Protein AF-0000000077893944 (afdb_homodimer)

Organism: Lupinus albus (NCBI:txid3870)

Structure (mmCIF, N/CA/C/O backbone):
data_AF-0000000077893944-model_v1
#
loop_
_entity.id
_entity.type
_entity.pdbx_description
1 polymer 'Uncharacterized protein'
#
loop_
_atom_site.group_PDB
_atom_site.id
_atom_site.type_symbol
_atom_site.label_atom_id
_atom_site.label_alt_id
_atom_site.label_comp_id
_atom_site.label_asym_id
_atom_site.label_entity_id
_atom_site.label_seq_id
_atom_site.pdbx_PDB_ins_code
_atom_site.Cartn_x
_atom_site.Cartn_y
_atom_site.Cartn_z
_atom_site.occupancy
_atom_site.B_iso_or_equiv
_atom_site.auth_seq_id
_atom_site.auth_comp_id
_atom_site.auth_asym_id
_atom_site.auth_atom_id
_atom_site.pdbx_PDB_model_num
ATOM 1 N N . MET A 1 1 ? -25.453 -22.688 -41.281 1 30.66 1 MET A N 1
ATOM 2 C CA . MET A 1 1 ? -24.484 -22.984 -40.219 1 30.66 1 MET A CA 1
ATOM 3 C C . MET A 1 1 ? -23.578 -21.781 -39.938 1 30.66 1 MET A C 1
ATOM 5 O O . MET A 1 1 ? -22.641 -21.531 -40.688 1 30.66 1 MET A O 1
ATOM 9 N N . ALA A 1 2 ? -24.141 -20.609 -39.562 1 34.19 2 ALA A N 1
ATOM 10 C CA . ALA A 1 2 ? -23.641 -19.25 -39.469 1 34.19 2 ALA A CA 1
ATOM 11 C C . ALA A 1 2 ? -22.531 -19.141 -38.406 1 34.19 2 ALA A C 1
ATOM 13 O O . ALA A 1 2 ? -22.688 -19.594 -37.281 1 34.19 2 ALA A O 1
ATOM 14 N N . ASN A 1 3 ? -21.234 -19.141 -38.844 1 29.22 3 ASN A N 1
ATOM 15 C CA . ASN A 1 3 ? -19.953 -19.016 -38.156 1 29.22 3 ASN A CA 1
ATOM 16 C C . ASN A 1 3 ? -19.891 -17.75 -37.312 1 29.22 3 ASN A C 1
ATOM 18 O O . ASN A 1 3 ? -19.594 -16.672 -37.812 1 29.22 3 ASN A O 1
ATOM 22 N N . GLU A 1 4 ? -20.953 -17.453 -36.562 1 33.28 4 GLU A N 1
ATOM 23 C CA . GLU A 1 4 ? -20.859 -16.234 -35.781 1 33.28 4 GLU A CA 1
ATOM 24 C C . GLU A 1 4 ? -19.625 -16.25 -34.875 1 33.28 4 GLU A C 1
ATOM 26 O O . GLU A 1 4 ? -19.453 -17.156 -34.062 1 33.28 4 GLU A O 1
ATOM 31 N N . ASN A 1 5 ? -18.469 -15.758 -35.406 1 31.39 5 ASN A N 1
ATOM 32 C CA . ASN A 1 5 ? -17.203 -15.508 -34.719 1 31.39 5 ASN A CA 1
ATOM 33 C C . ASN A 1 5 ? -17.422 -14.664 -33.469 1 31.39 5 ASN A C 1
ATOM 35 O O . ASN A 1 5 ? -17.859 -13.516 -33.562 1 31.39 5 ASN A O 1
ATOM 39 N N . PRO A 1 6 ? -17.875 -15.242 -32.312 1 32.97 6 PRO A N 1
ATOM 40 C CA . PRO A 1 6 ? -17.938 -14.344 -31.156 1 32.97 6 PRO A CA 1
ATOM 41 C C . PRO A 1 6 ? -16.641 -13.594 -30.922 1 32.97 6 PRO A C 1
ATOM 43 O O . PRO A 1 6 ? -15.57 -14.219 -30.828 1 32.97 6 PRO A O 1
ATOM 46 N N . LEU A 1 7 ? -16.484 -12.43 -31.5 1 33.91 7 LEU A N 1
ATOM 47 C CA . LEU A 1 7 ? -15.367 -11.547 -31.172 1 33.91 7 LEU A CA 1
ATOM 48 C C . LEU A 1 7 ? -15.219 -11.391 -29.672 1 33.91 7 LEU A C 1
ATOM 50 O O . LEU A 1 7 ? -16.203 -11.156 -28.969 1 33.91 7 LEU A O 1
ATOM 54 N N . PRO A 1 8 ? -14.141 -12.008 -29.094 1 34.41 8 PRO A N 1
ATOM 55 C CA . PRO A 1 8 ? -13.891 -11.789 -27.672 1 34.41 8 PRO A CA 1
ATOM 56 C C . PRO A 1 8 ? -13.906 -10.312 -27.281 1 34.41 8 PRO A C 1
ATOM 58 O O . PRO A 1 8 ? -13.203 -9.508 -27.906 1 34.41 8 PRO A O 1
ATOM 61 N N . PHE A 1 9 ? -15.047 -9.734 -26.922 1 30.12 9 PHE A N 1
ATOM 62 C CA . PHE A 1 9 ? -15.117 -8.422 -26.297 1 30.12 9 PHE A CA 1
ATOM 63 C C . PHE A 1 9 ? -14.078 -8.297 -25.188 1 30.12 9 PHE A C 1
ATOM 65 O O . PHE A 1 9 ? -14.227 -8.891 -24.125 1 30.12 9 PHE A O 1
ATOM 72 N N . VAL A 1 10 ? -12.875 -8.195 -25.547 1 30.72 10 VAL A N 1
ATOM 73 C CA . VAL A 1 10 ? -11.852 -7.738 -24.625 1 30.72 10 VAL A CA 1
ATOM 74 C C . VAL A 1 10 ? -12.305 -6.441 -23.953 1 30.72 10 VAL A C 1
ATOM 76 O O . VAL A 1 10 ? -12.391 -5.398 -24.609 1 30.72 10 VAL A O 1
ATOM 79 N N . LEU A 1 11 ? -13.32 -6.523 -23.094 1 27.42 11 LEU A N 1
ATOM 80 C CA . LEU A 1 11 ? -13.625 -5.391 -22.234 1 27.42 11 LEU A CA 1
ATOM 81 C C . LEU A 1 11 ? -12.352 -4.82 -21.609 1 27.42 11 LEU A C 1
ATOM 83 O O . LEU A 1 11 ? -11.672 -5.492 -20.828 1 27.42 11 LEU A O 1
ATOM 87 N N . PHE A 1 12 ? -11.789 -3.947 -22.328 1 29.77 12 PHE A N 1
ATOM 88 C CA . PHE A 1 12 ? -10.766 -3.01 -21.875 1 29.77 12 PHE A CA 1
ATOM 89 C C . PHE A 1 12 ? -11.227 -2.256 -20.641 1 29.77 12 PHE A C 1
ATOM 91 O O . PHE A 1 12 ? -12.008 -1.306 -20.75 1 29.77 12 PHE A O 1
ATOM 98 N N . ILE A 1 13 ? -11.539 -3.016 -19.641 1 28.25 13 ILE A N 1
ATOM 99 C CA . ILE A 1 13 ? -11.812 -2.225 -18.438 1 28.25 13 ILE A CA 1
ATOM 100 C C . ILE A 1 13 ? -10.648 -1.268 -18.172 1 28.25 13 ILE A C 1
ATOM 102 O O . ILE A 1 13 ? -9.516 -1.7 -17.969 1 28.25 13 ILE A O 1
ATOM 106 N N . PHE A 1 14 ? -10.789 -0.055 -18.641 1 28.69 14 PHE A N 1
ATOM 107 C CA . PHE A 1 14 ? -10.094 1.177 -18.297 1 28.69 14 PHE A CA 1
ATOM 108 C C . PHE A 1 14 ? -10.008 1.339 -16.781 1 28.69 14 PHE A C 1
ATOM 110 O O . PHE A 1 14 ? -10.984 1.739 -16.141 1 28.69 14 PHE A O 1
ATOM 117 N N . ILE A 1 15 ? -9.414 0.391 -16.172 1 31.73 15 ILE A N 1
ATOM 118 C CA . ILE A 1 15 ? -9.234 0.696 -14.75 1 31.73 15 ILE A CA 1
ATOM 119 C C . ILE A 1 15 ? -8.383 1.954 -14.594 1 31.73 15 ILE A C 1
ATOM 121 O O . ILE A 1 15 ? -7.223 1.981 -15.016 1 31.73 15 ILE A O 1
ATOM 125 N N . THR A 1 16 ? -8.945 3.203 -14.406 1 28.89 16 THR A N 1
ATOM 126 C CA . THR A 1 16 ? -8.492 4.512 -13.945 1 28.89 16 THR A CA 1
ATOM 127 C C . THR A 1 16 ? -7.52 4.371 -12.781 1 28.89 16 THR A C 1
ATOM 129 O O . THR A 1 16 ? -7.867 3.809 -11.742 1 28.89 16 THR A O 1
ATOM 132 N N . SER A 1 17 ? -6.352 4.035 -13.039 1 31.91 17 SER A N 1
ATOM 133 C CA . SER A 1 17 ? -5.305 4.227 -12.039 1 31.91 17 SER A CA 1
ATOM 134 C C . SER A 1 17 ? -5.465 5.566 -11.32 1 31.91 17 SER A C 1
ATOM 136 O O . SER A 1 17 ? -5.266 6.625 -11.922 1 31.91 17 SER A O 1
ATOM 138 N N . LEU A 1 18 ? -6.344 5.746 -10.477 1 32.47 18 LEU A N 1
ATOM 139 C CA . LEU A 1 18 ? -6.441 6.898 -9.586 1 32.47 18 LEU A CA 1
ATOM 140 C C . LEU A 1 18 ? -5.109 7.164 -8.891 1 32.47 18 LEU A C 1
ATOM 142 O O . LEU A 1 18 ? -4.648 6.348 -8.086 1 32.47 18 LEU A O 1
ATOM 146 N N . LEU A 1 19 ? -4.152 7.652 -9.633 1 35.25 19 LEU A N 1
ATOM 147 C CA . LEU A 1 19 ? -3.074 8.344 -8.938 1 35.25 19 LEU A CA 1
ATOM 148 C C . LEU A 1 19 ? -3.613 9.133 -7.746 1 35.25 19 LEU A C 1
ATOM 150 O O . LEU A 1 19 ? -4.379 10.078 -7.926 1 35.25 19 LEU A O 1
ATOM 154 N N . CYS A 1 20 ? -3.711 8.492 -6.703 1 36.59 20 CYS A N 1
ATOM 155 C CA . CYS A 1 20 ? -4.184 9.102 -5.465 1 36.59 20 CYS A CA 1
ATOM 156 C C . CYS A 1 20 ? -3.537 10.461 -5.246 1 36.59 20 CYS A C 1
ATOM 158 O O . CYS A 1 20 ? -3.986 11.242 -4.402 1 36.59 20 CYS A O 1
ATOM 160 N N . VAL A 1 21 ? -2.242 10.586 -5.68 1 34.91 21 VAL A N 1
ATOM 161 C CA . VAL A 1 21 ? -1.605 11.719 -5.012 1 34.91 21 VAL A CA 1
ATOM 162 C C . VAL A 1 21 ? -2.348 13.008 -5.355 1 34.91 21 VAL A C 1
ATOM 164 O O . VAL A 1 21 ? -2.713 13.781 -4.465 1 34.91 21 VAL A O 1
ATOM 167 N N . THR A 1 22 ? -1.785 13.68 -6.523 1 37 22 THR A N 1
ATOM 168 C CA . THR A 1 22 ? -1.905 15.125 -6.695 1 37 22 THR A CA 1
ATOM 169 C C . THR A 1 22 ? -3.316 15.5 -7.137 1 37 22 THR A C 1
ATOM 171 O O . THR A 1 22 ? -3.533 16.594 -7.676 1 37 22 THR A O 1
ATOM 174 N N . SER A 1 23 ? -4.266 14.602 -7.402 1 33.69 23 SER A N 1
ATOM 175 C CA . SER A 1 23 ? -5.395 15.312 -7.996 1 33.69 23 SER A CA 1
ATOM 176 C C . SER A 1 23 ? -5.625 16.656 -7.312 1 33.69 23 SER A C 1
ATOM 178 O O . SER A 1 23 ? -5.734 17.688 -7.98 1 33.69 23 SER A O 1
ATOM 180 N N . GLN A 1 24 ? -6.613 16.719 -6.332 1 33.25 24 GLN A N 1
ATOM 181 C CA . GLN A 1 24 ? -7.469 17.891 -6.148 1 33.25 24 GLN A CA 1
ATOM 182 C C . GLN A 1 24 ? -6.703 19.031 -5.488 1 33.25 24 GLN A C 1
ATOM 184 O O . GLN A 1 24 ? -6.465 19 -4.277 1 33.25 24 GLN A O 1
ATOM 189 N N . THR A 1 25 ? -5.582 19.469 -5.973 1 35.72 25 THR A N 1
ATOM 190 C CA . THR A 1 25 ? -5.355 20.859 -5.578 1 35.72 25 THR A CA 1
ATOM 191 C C . THR A 1 25 ? -6.652 21.656 -5.629 1 35.72 25 THR A C 1
ATOM 193 O O . THR A 1 25 ? -6.84 22.5 -6.512 1 35.72 25 THR A O 1
ATOM 196 N N . ASN A 1 26 ? -7.805 21.109 -5.988 1 36.62 26 ASN A N 1
ATOM 197 C CA . ASN A 1 26 ? -8.859 22.094 -5.809 1 36.62 26 ASN A CA 1
ATOM 198 C C . ASN A 1 26 ? -8.688 22.859 -4.496 1 36.62 26 ASN A C 1
ATOM 200 O O . ASN A 1 26 ? -8.305 22.281 -3.48 1 36.62 26 ASN A O 1
ATOM 204 N N . GLU A 1 27 ? -8.586 24.234 -4.668 1 38.19 27 GLU A N 1
ATOM 205 C CA . GLU A 1 27 ? -8.703 25.219 -3.607 1 38.19 27 GLU A CA 1
ATOM 206 C C . GLU A 1 27 ? -9.641 24.75 -2.504 1 38.19 27 GLU A C 1
ATOM 208 O O . GLU A 1 27 ? -10.859 24.844 -2.635 1 38.19 27 GLU A O 1
ATOM 213 N N . SER A 1 28 ? -9.477 23.547 -2.107 1 40.84 28 SER A N 1
ATOM 214 C CA . SER A 1 28 ? -10.297 23.328 -0.919 1 40.84 28 SER A CA 1
ATOM 215 C C . SER A 1 28 ? -10.336 24.578 -0.044 1 40.84 28 SER A C 1
ATOM 217 O O . SER A 1 28 ? -9.336 25.266 0.102 1 40.84 28 SER A O 1
ATOM 219 N N . PRO A 1 29 ? -11.469 25.094 0.06 1 45.59 29 PRO A N 1
ATOM 220 C CA . PRO A 1 29 ? -11.492 26.266 0.938 1 45.59 29 PRO A CA 1
ATOM 221 C C . PRO A 1 29 ? -10.508 26.141 2.104 1 45.59 29 PRO A C 1
ATOM 223 O O . PRO A 1 29 ? -10.234 25.031 2.568 1 45.59 29 PRO A O 1
ATOM 226 N N . PRO A 1 30 ? -9.656 27.203 2.215 1 45.47 30 PRO A N 1
ATOM 227 C CA . PRO A 1 30 ? -8.672 27.297 3.297 1 45.47 30 PRO A CA 1
ATOM 228 C C . PRO A 1 30 ? -9.227 26.812 4.637 1 45.47 30 PRO A C 1
ATOM 230 O O . PRO A 1 30 ? -10.281 27.297 5.074 1 45.47 30 PRO A O 1
ATOM 233 N N . TRP A 1 31 ? -9.336 25.609 4.934 1 49.12 31 TRP A N 1
ATOM 234 C CA . TRP A 1 31 ? -9.555 25.391 6.359 1 49.12 31 TRP A CA 1
ATOM 235 C C . TRP A 1 31 ? -8.836 26.453 7.191 1 49.12 31 TRP A C 1
ATOM 237 O O . TRP A 1 31 ? -7.793 26.969 6.777 1 49.12 31 TRP A O 1
ATOM 247 N N . PRO A 1 32 ? -9.477 27.406 7.848 1 52.56 32 PRO A N 1
ATOM 248 C CA . PRO A 1 32 ? -8.625 28.25 8.68 1 52.56 32 PRO A CA 1
ATOM 249 C C . PRO A 1 32 ? -7.293 27.594 9.031 1 52.56 32 PRO A C 1
ATOM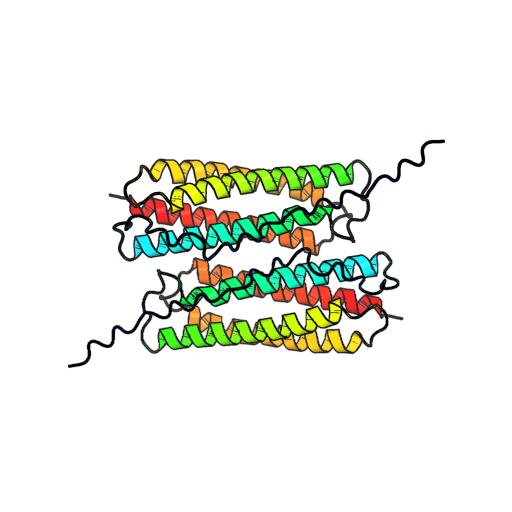 251 O O . PRO A 1 32 ? -6.734 27.844 10.102 1 52.56 32 PRO A O 1
ATOM 254 N N . ILE A 1 33 ? -6.898 26.641 8.219 1 56.19 33 ILE A N 1
ATOM 255 C CA . ILE A 1 33 ? -6.285 25.406 8.727 1 56.19 33 ILE A CA 1
ATOM 256 C C . ILE A 1 33 ? -4.832 25.672 9.102 1 56.19 33 ILE A C 1
ATOM 258 O O . ILE A 1 33 ? -4.004 25.969 8.242 1 56.19 33 ILE A O 1
ATOM 262 N N . GLY A 1 34 ? -4.523 26.391 10.203 1 73.94 34 GLY A N 1
ATOM 263 C CA . GLY A 1 34 ? -3.223 26.297 10.844 1 73.94 34 GLY A CA 1
ATOM 264 C C . GLY A 1 34 ? -2.57 24.938 10.688 1 73.94 34 GLY A C 1
ATOM 265 O O . GLY A 1 34 ? -2.834 24.234 9.711 1 73.94 34 GLY A O 1
ATOM 266 N N . GLU A 1 35 ? -1.777 24.672 11.469 1 79.19 35 GLU A N 1
ATOM 267 C CA . GLU A 1 35 ? -1.013 23.422 11.461 1 79.19 35 GLU A CA 1
ATOM 268 C C . GLU A 1 35 ? -1.933 22.219 11.555 1 79.19 35 GLU A C 1
ATOM 270 O O . GLU A 1 35 ? -1.736 21.219 10.844 1 79.19 35 GLU A O 1
ATOM 275 N N . LEU A 1 36 ? -3.055 22.406 12.273 1 83.62 36 LEU A N 1
ATOM 276 C CA . LEU A 1 36 ? -3.986 21.297 12.461 1 83.62 36 LEU A CA 1
ATOM 277 C C . LEU A 1 36 ? -4.73 20.984 11.164 1 83.62 36 LEU A C 1
ATOM 279 O O . LEU A 1 36 ? -4.969 19.828 10.844 1 83.62 36 LEU A O 1
ATOM 283 N N . GLY A 1 37 ? -5.059 22.031 10.469 1 84.12 37 GLY A N 1
ATOM 284 C CA . GLY A 1 37 ? -5.738 21.844 9.195 1 84.12 37 GLY A CA 1
ATOM 285 C C . GLY A 1 37 ? -4.863 21.188 8.141 1 84.12 37 GLY A C 1
ATOM 286 O O . GLY A 1 37 ? -5.32 20.328 7.387 1 84.12 37 GLY A O 1
ATOM 287 N N . ARG A 1 38 ? -3.682 21.547 8.125 1 85.06 38 ARG A N 1
ATOM 288 C CA . ARG A 1 38 ? -2.736 20.984 7.16 1 85.06 38 ARG A CA 1
ATOM 289 C C . ARG A 1 38 ? -2.498 19.5 7.418 1 85.06 38 ARG A C 1
ATOM 291 O O . ARG A 1 38 ? -2.465 18.703 6.48 1 85.06 38 ARG A O 1
ATOM 298 N N . VAL A 1 39 ? -2.41 19.156 8.656 1 88 39 VAL A N 1
ATOM 299 C CA . VAL A 1 39 ? -2.174 17.766 9.023 1 88 39 VAL A CA 1
ATOM 300 C C . VAL A 1 39 ? -3.398 16.922 8.68 1 88 39 VAL A C 1
ATOM 302 O O . VAL A 1 39 ? -3.27 15.805 8.188 1 88 39 VAL A O 1
ATOM 305 N N . ALA A 1 40 ? -4.539 17.469 8.922 1 89.94 40 ALA A N 1
ATOM 306 C CA . ALA A 1 40 ? -5.773 16.75 8.594 1 89.94 40 ALA A CA 1
ATOM 307 C C . ALA A 1 40 ? -5.914 16.547 7.09 1 89.94 40 ALA A C 1
ATOM 309 O O . ALA A 1 40 ? -6.301 15.469 6.637 1 89.94 40 ALA A O 1
ATOM 310 N N . GLN A 1 41 ? -5.621 17.547 6.402 1 89.44 41 GLN A N 1
ATOM 311 C CA . GLN A 1 41 ? -5.703 17.469 4.949 1 89.44 41 GLN A CA 1
ATOM 312 C C . GLN A 1 41 ? -4.73 16.422 4.406 1 89.44 41 GLN A C 1
ATOM 314 O O . GLN A 1 41 ? -5.086 15.641 3.52 1 89.44 41 GLN A O 1
ATOM 319 N N . ASP A 1 42 ? -3.549 16.453 4.875 1 91.19 42 ASP A N 1
ATOM 320 C CA . ASP A 1 42 ? -2.578 15.438 4.477 1 91.19 42 ASP A CA 1
ATOM 321 C C . ASP A 1 42 ? -3.084 14.031 4.809 1 91.19 42 ASP A C 1
ATOM 323 O O . ASP A 1 42 ? -2.977 13.117 3.99 1 91.19 42 ASP A O 1
ATOM 327 N N . ALA A 1 43 ? -3.596 13.867 5.988 1 93.94 43 ALA A N 1
ATOM 328 C CA . ALA A 1 43 ? -4.109 12.57 6.418 1 93.94 43 ALA A CA 1
ATOM 329 C C . ALA A 1 43 ? -5.203 12.078 5.48 1 93.94 43 ALA A C 1
ATOM 331 O O . ALA A 1 43 ? -5.219 10.906 5.094 1 93.94 43 ALA A O 1
ATOM 332 N N . ILE A 1 44 ? -6.066 12.992 5.129 1 93.5 44 ILE A N 1
ATOM 333 C CA . ILE A 1 44 ? -7.16 12.633 4.234 1 93.5 44 ILE A CA 1
ATOM 334 C C . ILE A 1 44 ? -6.598 12.203 2.879 1 93.5 44 ILE A C 1
ATOM 336 O O . ILE A 1 44 ? -6.953 11.141 2.357 1 93.5 44 ILE A O 1
ATOM 340 N N . SER A 1 45 ? -5.762 12.969 2.357 1 93.19 45 SER A N 1
ATOM 341 C CA . SER A 1 45 ? -5.207 12.695 1.034 1 93.19 45 SER A CA 1
ATOM 342 C C . SER A 1 45 ? -4.453 11.375 1.007 1 93.19 45 SER A C 1
ATOM 344 O O . SER A 1 45 ? -4.621 10.578 0.08 1 93.19 45 SER A O 1
ATOM 346 N N . ILE A 1 46 ? -3.662 11.133 1.993 1 95.5 46 ILE A N 1
ATOM 347 C CA . ILE A 1 46 ? -2.891 9.898 2.088 1 95.5 46 ILE A CA 1
ATOM 348 C C . ILE A 1 46 ? -3.838 8.711 2.211 1 95.5 46 ILE A C 1
ATOM 350 O O . ILE A 1 46 ? -3.637 7.68 1.564 1 95.5 46 ILE A O 1
ATOM 354 N N . THR A 1 47 ? -4.797 8.883 3.021 1 96.75 47 THR A N 1
ATOM 355 C CA . THR A 1 47 ? -5.738 7.793 3.242 1 96.75 47 THR A CA 1
ATOM 356 C C . THR A 1 47 ? -6.488 7.461 1.957 1 96.75 47 THR A C 1
ATOM 358 O O . THR A 1 47 ? -6.676 6.285 1.631 1 96.75 47 THR A O 1
ATOM 361 N N . ILE A 1 48 ? -6.906 8.461 1.242 1 96 48 ILE A N 1
ATOM 362 C CA . ILE A 1 48 ? -7.582 8.234 -0.032 1 96 48 ILE A CA 1
ATOM 363 C C . ILE A 1 48 ? -6.68 7.414 -0.954 1 96 48 ILE A C 1
ATOM 365 O O . ILE A 1 48 ? -7.125 6.438 -1.561 1 96 48 ILE A O 1
ATOM 369 N N . CYS A 1 49 ? -5.461 7.738 -1.057 1 96.12 49 CYS A N 1
ATOM 370 C CA . CYS A 1 49 ? -4.504 7.039 -1.908 1 96.12 49 CYS A CA 1
ATOM 371 C C . CYS A 1 49 ? -4.344 5.59 -1.473 1 96.12 49 CYS A C 1
ATOM 373 O O . CYS A 1 49 ? -4.371 4.68 -2.305 1 96.12 49 CYS A O 1
ATOM 375 N N . GLU A 1 50 ? -4.219 5.395 -0.206 1 97.81 50 GLU A N 1
ATOM 376 C CA . GLU A 1 50 ? -4.012 4.051 0.321 1 97.81 50 GLU A CA 1
ATOM 377 C C . GLU A 1 50 ? -5.25 3.178 0.111 1 97.81 50 GLU A C 1
ATOM 379 O O . GLU A 1 50 ? -5.133 1.991 -0.2 1 97.81 50 GLU A O 1
ATOM 384 N N . VAL A 1 51 ? -6.41 3.742 0.335 1 97.75 51 VAL A N 1
ATOM 385 C CA . VAL A 1 51 ? -7.641 2.98 0.143 1 97.75 51 VAL A CA 1
ATOM 386 C C . VAL A 1 51 ? -7.785 2.592 -1.326 1 97.75 51 VAL A C 1
ATOM 388 O O . VAL A 1 51 ? -8.148 1.457 -1.642 1 97.75 51 VAL A O 1
ATOM 391 N N . ASN A 1 52 ? -7.484 3.51 -2.205 1 97.44 52 ASN A N 1
ATOM 392 C CA . ASN A 1 52 ? -7.539 3.203 -3.631 1 97.44 52 ASN A CA 1
ATOM 393 C C . ASN A 1 52 ? -6.582 2.072 -4 1 97.44 52 ASN A C 1
ATOM 395 O O . ASN A 1 52 ? -6.945 1.172 -4.758 1 97.44 52 ASN A O 1
ATOM 399 N N . HIS A 1 53 ? -5.449 2.123 -3.465 1 96.81 53 HIS A N 1
ATOM 400 C CA . HIS A 1 53 ? -4.453 1.097 -3.754 1 96.81 53 HIS A CA 1
ATOM 401 C C . HIS A 1 53 ? -4.887 -0.258 -3.203 1 96.81 53 HIS A C 1
ATOM 403 O O . HIS A 1 53 ? -4.773 -1.276 -3.891 1 96.81 53 HIS A O 1
ATOM 409 N N . ALA A 1 54 ? -5.305 -0.252 -1.98 1 97.12 54 ALA A N 1
ATOM 410 C CA . ALA A 1 54 ? -5.777 -1.493 -1.372 1 97.12 54 ALA A CA 1
ATOM 411 C C . ALA A 1 54 ? -6.934 -2.09 -2.172 1 97.12 54 ALA A C 1
ATOM 413 O O . ALA A 1 54 ? -6.977 -3.299 -2.406 1 97.12 54 ALA A O 1
ATOM 414 N N . LYS A 1 55 ? -7.832 -1.26 -2.568 1 96.75 55 LYS A N 1
ATOM 415 C CA . LYS A 1 55 ? -8.969 -1.713 -3.361 1 96.75 55 LYS A CA 1
ATOM 416 C C . LYS A 1 55 ? -8.508 -2.34 -4.676 1 96.75 55 LYS A C 1
ATOM 418 O O . LYS A 1 55 ? -8.977 -3.416 -5.051 1 96.75 55 LYS A O 1
ATOM 423 N N . ALA A 1 56 ? -7.648 -1.676 -5.316 1 95.69 56 ALA A N 1
ATOM 424 C CA . ALA A 1 56 ? -7.129 -2.201 -6.574 1 95.69 56 ALA A CA 1
ATOM 425 C C . ALA A 1 56 ? -6.477 -3.564 -6.375 1 95.69 56 ALA A C 1
ATOM 427 O O . ALA A 1 56 ? -6.656 -4.473 -7.188 1 95.69 56 ALA A O 1
ATOM 428 N N . PHE A 1 57 ? -5.695 -3.695 -5.344 1 95.94 57 PHE A N 1
ATOM 429 C CA . PHE A 1 57 ? -5.059 -4.965 -5.02 1 95.94 57 PHE A CA 1
ATOM 430 C C . PHE A 1 57 ? -6.105 -6.059 -4.82 1 95.94 57 PHE A C 1
ATOM 432 O O . PHE A 1 57 ? -6.02 -7.125 -5.434 1 95.94 57 PHE A O 1
ATOM 439 N N . ILE A 1 58 ? -7.023 -5.785 -4.035 1 94.38 58 ILE A N 1
ATOM 440 C CA . ILE A 1 58 ? -8.055 -6.758 -3.68 1 94.38 58 ILE A CA 1
ATOM 441 C C . ILE A 1 58 ? -8.852 -7.137 -4.922 1 94.38 58 ILE A C 1
ATOM 443 O O . ILE A 1 58 ? -9.133 -8.312 -5.152 1 94.38 58 ILE A O 1
ATOM 447 N N . ASP A 1 59 ? -9.219 -6.195 -5.746 1 93.69 59 ASP A N 1
ATOM 448 C CA . ASP A 1 59 ? -9.977 -6.422 -6.969 1 93.69 59 ASP A CA 1
ATOM 449 C C . ASP A 1 59 ? -9.203 -7.301 -7.945 1 93.69 59 ASP A C 1
ATOM 451 O O . ASP A 1 59 ? -9.789 -7.918 -8.836 1 93.69 59 ASP A O 1
ATOM 455 N N . SER A 1 60 ? -7.934 -7.332 -7.816 1 91.44 60 SER A N 1
ATOM 456 C CA . SER A 1 60 ? -7.105 -8.07 -8.766 1 91.44 60 SER A CA 1
ATOM 457 C C . SER A 1 60 ? -7.023 -9.547 -8.391 1 91.44 60 SER A C 1
ATOM 459 O O . SER A 1 60 ? -6.586 -10.375 -9.195 1 91.44 60 SER A O 1
ATOM 461 N N . ILE A 1 61 ? -7.379 -9.914 -7.184 1 90.44 61 ILE A N 1
ATOM 462 C CA . ILE A 1 61 ? -7.137 -11.242 -6.637 1 90.44 61 ILE A CA 1
ATOM 463 C C . ILE A 1 61 ? -7.801 -12.297 -7.523 1 90.44 61 ILE A C 1
ATOM 465 O O . ILE A 1 61 ? -7.172 -13.289 -7.898 1 90.44 61 ILE A O 1
ATOM 469 N N . PRO A 1 62 ? -9.07 -12.109 -7.984 1 87.19 62 PRO A N 1
ATOM 470 C CA . PRO A 1 62 ? -9.711 -13.125 -8.812 1 87.19 62 PRO A CA 1
ATOM 471 C C . PRO A 1 62 ? -9.023 -13.312 -10.164 1 87.19 62 PRO A C 1
ATOM 473 O O . PRO A 1 62 ? -9.234 -14.328 -10.836 1 87.19 62 PRO A O 1
ATOM 476 N N . ASN A 1 63 ? -8.164 -12.398 -10.539 1 86.38 63 ASN A N 1
ATOM 477 C CA . ASN A 1 63 ? -7.523 -12.43 -11.852 1 86.38 63 ASN A CA 1
ATOM 478 C C . ASN A 1 63 ? -6.109 -13 -11.766 1 86.38 63 ASN A C 1
ATOM 480 O O . ASN A 1 63 ? -5.398 -13.055 -12.773 1 86.38 63 ASN A O 1
ATOM 484 N N . LEU A 1 64 ? -5.691 -13.383 -10.633 1 87.69 64 LEU A N 1
ATOM 485 C CA . LEU A 1 64 ? -4.359 -13.961 -10.477 1 87.69 64 LEU A CA 1
ATOM 486 C C . LEU A 1 64 ? -4.246 -15.281 -11.234 1 87.69 64 LEU A C 1
ATOM 488 O O . LEU A 1 64 ? -5.18 -16.078 -11.234 1 87.69 64 LEU A O 1
ATOM 492 N N . LYS A 1 65 ? -3.109 -15.453 -11.812 1 83.81 65 LYS A N 1
ATOM 493 C CA . LYS A 1 65 ? -2.863 -16.656 -12.602 1 83.81 65 LYS A CA 1
ATOM 494 C C . LYS A 1 65 ? -2.854 -17.906 -11.719 1 83.81 65 LYS A C 1
ATOM 496 O O . LYS A 1 65 ? -3.225 -18.984 -12.172 1 83.81 65 LYS A O 1
ATOM 501 N N . SER A 1 66 ? -2.367 -17.734 -10.484 1 80.31 66 SER A N 1
ATOM 502 C CA . SER A 1 66 ? -2.254 -18.859 -9.562 1 80.31 66 SER A CA 1
ATOM 503 C C . SER A 1 66 ? -3.627 -19.344 -9.109 1 80.31 66 SER A C 1
ATOM 505 O O . SER A 1 66 ? -3.762 -20.453 -8.594 1 80.31 66 SER A O 1
ATOM 507 N N . LEU A 1 67 ? -4.543 -18.453 -8.945 1 77 67 LEU A N 1
ATOM 508 C CA . LEU A 1 67 ? -5.871 -18.844 -8.492 1 77 67 LEU A CA 1
ATOM 509 C C . LEU A 1 67 ? -6.59 -19.656 -9.562 1 77 67 LEU A C 1
ATOM 511 O O . LEU A 1 67 ? -7.516 -20.406 -9.258 1 77 67 LEU A O 1
ATOM 515 N N . GLY A 1 68 ? -5.84 -20.125 -10.438 1 60.84 68 GLY A N 1
ATOM 516 C CA . GLY A 1 68 ? -6.492 -20.969 -11.422 1 60.84 68 GLY A CA 1
ATOM 517 C C . GLY A 1 68 ? -8 -20.812 -11.453 1 60.84 68 GLY A C 1
ATOM 518 O O . GLY A 1 68 ? -8.562 -20.047 -10.664 1 60.84 68 GLY A O 1
ATOM 519 N N . TYR A 1 69 ? -8.664 -21.328 -12.414 1 54.56 69 TYR A N 1
ATOM 520 C CA . TYR A 1 69 ? -10.117 -21.359 -12.57 1 54.56 69 TYR A CA 1
ATOM 521 C C . TYR A 1 69 ? -10.789 -21.922 -11.328 1 54.56 69 TYR A C 1
ATOM 523 O O . TYR A 1 69 ? -10.922 -23.141 -11.18 1 54.56 69 TYR A O 1
ATOM 531 N N . VAL A 1 70 ? -10.234 -21.312 -10.164 1 56.09 70 VAL A N 1
ATOM 532 C CA . VAL A 1 70 ? -10.977 -21.781 -9.008 1 56.09 70 VAL A CA 1
ATOM 533 C C . VAL A 1 70 ? -12.469 -21.859 -9.352 1 56.09 70 VAL A C 1
ATOM 535 O O . VAL A 1 70 ? -13.102 -20.844 -9.648 1 56.09 70 VAL A O 1
ATOM 538 N N . GLU A 1 71 ? -12.773 -22.922 -9.992 1 60.03 71 GLU A N 1
ATOM 539 C CA . GLU A 1 71 ? -14.156 -23.281 -10.289 1 60.03 71 GLU A CA 1
ATOM 540 C C . GLU A 1 71 ? -14.867 -23.797 -9.047 1 60.03 71 GLU A C 1
ATOM 542 O O . GLU A 1 71 ? -14.219 -24.203 -8.078 1 60.03 71 GLU A O 1
ATOM 547 N N . GLY A 1 72 ? -16.047 -23.5 -8.852 1 63.59 72 GLY A N 1
ATOM 548 C CA . GLY A 1 72 ? -16.969 -24.062 -7.879 1 63.59 72 GLY A CA 1
ATOM 549 C C . GLY A 1 72 ? -17.203 -23.172 -6.68 1 63.59 72 GLY A C 1
ATOM 550 O O . GLY A 1 72 ? -17.172 -21.938 -6.805 1 63.59 72 GLY A O 1
ATOM 551 N N . VAL A 1 73 ? -17.469 -23.719 -5.605 1 58.22 73 VAL A N 1
ATOM 552 C CA . VAL A 1 73 ? -17.938 -23.094 -4.375 1 58.22 73 VAL A CA 1
ATOM 553 C C . VAL A 1 73 ? -16.859 -22.172 -3.814 1 58.22 73 VAL A C 1
ATOM 555 O O . VAL A 1 73 ? -17.141 -21.062 -3.379 1 58.22 73 VAL A O 1
ATOM 558 N N . ASN A 1 74 ? -15.594 -22.547 -4.031 1 67.31 74 ASN A N 1
ATOM 559 C CA . ASN A 1 74 ? -14.508 -21.797 -3.432 1 67.31 74 ASN A CA 1
ATOM 560 C C . ASN A 1 74 ? -14.203 -20.516 -4.223 1 67.31 74 ASN A C 1
ATOM 562 O O . ASN A 1 74 ? -13.914 -19.469 -3.637 1 67.31 74 ASN A O 1
ATOM 566 N N . GLY A 1 75 ? -14.383 -20.672 -5.512 1 74.62 75 GLY A N 1
ATOM 567 C CA . GLY A 1 75 ? -14.234 -19.484 -6.352 1 74.62 75 GLY A CA 1
ATOM 568 C C . GLY A 1 75 ? -15.289 -18.422 -6.086 1 74.62 75 GLY A C 1
ATOM 569 O O . GLY A 1 75 ? -14.977 -17.234 -6.035 1 74.62 75 GLY A O 1
ATOM 570 N N . ASN A 1 76 ? -16.422 -18.938 -5.695 1 80.94 76 ASN A N 1
ATOM 571 C CA . ASN A 1 76 ? -17.531 -18.031 -5.41 1 80.94 76 ASN A CA 1
ATOM 572 C C . ASN A 1 76 ? -17.312 -17.297 -4.094 1 80.94 76 ASN A C 1
ATOM 574 O O . ASN A 1 76 ? -17.641 -16.109 -3.984 1 80.94 76 ASN A O 1
ATOM 578 N N . GLN A 1 77 ? -16.75 -17.969 -3.131 1 83.69 77 GLN A N 1
ATOM 579 C CA . GLN A 1 77 ? -16.5 -17.344 -1.839 1 83.69 77 GLN A CA 1
ATOM 580 C C . GLN A 1 77 ? -15.453 -16.25 -1.956 1 83.69 77 GLN A C 1
ATOM 582 O O . GLN A 1 77 ? -15.586 -15.188 -1.336 1 83.69 77 GLN A O 1
ATOM 587 N N . VAL A 1 78 ? -14.492 -16.5 -2.754 1 86.19 78 VAL A N 1
ATOM 588 C CA . V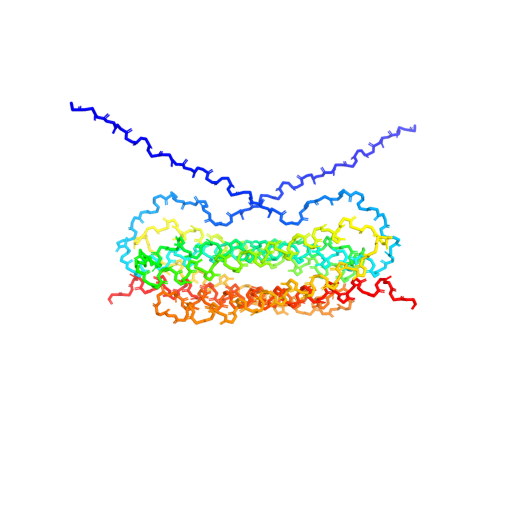AL A 1 78 ? -13.445 -15.5 -2.98 1 86.19 78 VAL A CA 1
ATOM 589 C C . VAL A 1 78 ? -14.039 -14.281 -3.682 1 86.19 78 VAL A C 1
ATOM 591 O O . VAL A 1 78 ? -13.766 -13.141 -3.295 1 86.19 78 VAL A O 1
ATOM 594 N N . LEU A 1 79 ? -14.883 -14.562 -4.602 1 88.75 79 LEU A N 1
ATOM 595 C CA . LEU A 1 79 ? -15.5 -13.469 -5.34 1 88.75 79 LEU A CA 1
ATOM 596 C C . LEU A 1 79 ? -16.406 -12.641 -4.434 1 88.75 79 LEU A C 1
ATOM 598 O O . LEU A 1 79 ? -16.438 -11.406 -4.531 1 88.75 79 LEU A O 1
ATOM 602 N N . GLN A 1 80 ? -17.094 -13.289 -3.574 1 88.12 80 GLN A N 1
ATOM 603 C CA . GLN A 1 80 ? -17.969 -12.586 -2.648 1 88.12 80 GLN A CA 1
ATOM 604 C C . GLN A 1 80 ? -17.172 -11.75 -1.656 1 88.12 80 GLN A C 1
ATOM 606 O O . GLN A 1 80 ? -17.547 -10.609 -1.36 1 88.12 80 GLN A O 1
ATOM 611 N N . CYS A 1 81 ? -16.156 -12.305 -1.203 1 90.12 81 CYS A N 1
ATOM 612 C CA . CYS A 1 81 ? -15.289 -11.594 -0.276 1 90.12 81 CYS A CA 1
ATOM 613 C C . CYS A 1 81 ? -14.688 -10.352 -0.933 1 90.12 81 CYS A C 1
ATOM 615 O O . CYS A 1 81 ? -14.75 -9.258 -0.373 1 90.12 81 CYS A O 1
ATOM 617 N N . VAL A 1 82 ? -14.203 -10.57 -2.123 1 92 82 VAL A N 1
ATOM 618 C CA . VAL A 1 82 ? -13.562 -9.477 -2.854 1 92 82 VAL A CA 1
ATOM 619 C C . VAL A 1 82 ? -14.594 -8.398 -3.16 1 92 82 VAL A C 1
ATOM 621 O O . VAL A 1 82 ? -14.336 -7.207 -2.949 1 92 82 VAL A O 1
ATOM 624 N N . GLY A 1 83 ? -15.758 -8.797 -3.592 1 93.69 83 GLY A N 1
ATOM 625 C CA . GLY A 1 83 ? -16.828 -7.848 -3.871 1 93.69 83 GLY A CA 1
ATOM 626 C C . GLY A 1 83 ? -17.266 -7.066 -2.648 1 93.69 83 GLY A C 1
ATOM 627 O O . GLY A 1 83 ? -17.453 -5.852 -2.713 1 93.69 83 GLY A O 1
ATOM 628 N N . GLY A 1 84 ? -17.469 -7.734 -1.59 1 94.38 84 GLY A N 1
ATOM 629 C CA . GLY A 1 84 ? -17.859 -7.094 -0.346 1 94.38 84 GLY A CA 1
ATOM 630 C C . GLY A 1 84 ? -16.844 -6.094 0.162 1 94.38 84 GLY A C 1
ATOM 631 O O . GLY A 1 84 ? -17.203 -4.973 0.534 1 94.38 84 GLY A O 1
ATOM 632 N N . LEU A 1 85 ? -15.609 -6.457 0.136 1 95 85 LEU A N 1
ATOM 633 C CA . LEU A 1 85 ? -14.531 -5.566 0.568 1 95 85 LEU A CA 1
ATOM 634 C C . LEU A 1 85 ? -14.43 -4.355 -0.35 1 95 85 LEU A C 1
ATOM 636 O O . LEU A 1 85 ? -14.25 -3.229 0.119 1 95 85 LEU A O 1
ATOM 640 N N . SER A 1 86 ? -14.523 -4.633 -1.599 1 95.44 86 SER A N 1
ATOM 641 C CA . SER A 1 86 ? -14.477 -3.553 -2.576 1 95.44 86 SER A CA 1
ATOM 642 C C . SER A 1 86 ? -15.578 -2.531 -2.326 1 95.44 86 SER A C 1
ATOM 644 O O . SER A 1 86 ? -15.328 -1.323 -2.334 1 95.44 86 SER A O 1
ATOM 646 N N . ASP A 1 87 ? -16.719 -3.006 -2.027 1 95.62 87 ASP A N 1
ATOM 647 C CA . ASP A 1 87 ? -17.844 -2.123 -1.747 1 95.62 87 ASP A CA 1
ATOM 648 C C . ASP A 1 87 ? -17.609 -1.326 -0.465 1 95.62 87 ASP A C 1
ATOM 650 O O . ASP A 1 87 ? -17.875 -0.125 -0.415 1 95.62 87 ASP A O 1
ATOM 654 N N . ALA A 1 88 ? -17.172 -2.012 0.491 1 96.12 88 ALA A N 1
ATOM 655 C CA . ALA A 1 88 ? -16.875 -1.346 1.76 1 96.12 88 ALA A CA 1
ATOM 656 C C . ALA A 1 88 ? -15.844 -0.238 1.576 1 96.12 88 ALA A C 1
ATOM 658 O O . ALA A 1 88 ? -15.992 0.852 2.135 1 96.12 88 ALA A O 1
ATOM 659 N N . MET A 1 89 ? -14.867 -0.471 0.801 1 96.94 89 MET A N 1
ATOM 660 C CA . MET A 1 89 ? -13.82 0.516 0.547 1 96.94 89 MET A CA 1
ATOM 661 C C . MET A 1 89 ? -14.367 1.684 -0.27 1 96.94 89 MET A C 1
ATOM 663 O O . MET A 1 89 ? -13.969 2.832 -0.055 1 96.94 89 MET A O 1
ATOM 667 N N . ASN A 1 90 ? -15.25 1.429 -1.166 1 96.81 90 ASN A N 1
ATOM 668 C CA . ASN A 1 90 ? -15.906 2.504 -1.904 1 96.81 90 ASN A CA 1
ATOM 669 C C . ASN A 1 90 ? -16.672 3.436 -0.973 1 96.81 90 ASN A C 1
ATOM 671 O O . ASN A 1 90 ? -16.672 4.652 -1.166 1 96.81 90 ASN A O 1
ATOM 675 N N . ASN A 1 91 ? -17.297 2.834 -0.036 1 96 91 ASN A N 1
ATOM 676 C CA . ASN A 1 91 ? -18.016 3.648 0.935 1 96 91 ASN A CA 1
ATOM 677 C C . ASN A 1 91 ? -17.078 4.555 1.72 1 96 91 ASN A C 1
ATOM 679 O O . ASN A 1 91 ? -17.375 5.73 1.94 1 96 91 ASN A O 1
ATOM 683 N N . VAL A 1 92 ? -15.961 4.035 2.131 1 96.94 92 VAL A N 1
ATOM 684 C CA . VAL A 1 92 ? -14.953 4.82 2.832 1 96.94 92 VAL A CA 1
ATOM 685 C C . VAL A 1 92 ? -14.453 5.945 1.93 1 96.94 92 VAL A C 1
ATOM 687 O O . VAL A 1 92 ? -14.375 7.102 2.355 1 96.94 92 VAL A O 1
ATOM 690 N N . LEU A 1 93 ? -14.18 5.621 0.679 1 96.5 93 LEU A N 1
ATOM 691 C CA . LEU A 1 93 ? -13.656 6.594 -0.281 1 96.5 93 LEU A CA 1
ATOM 692 C C . LEU A 1 93 ? -14.656 7.723 -0.503 1 96.5 93 LEU A C 1
ATOM 694 O O . LEU A 1 93 ? -14.273 8.891 -0.564 1 96.5 93 LEU A O 1
ATOM 698 N N . ASN A 1 94 ? -15.859 7.328 -0.607 1 94.25 94 ASN A N 1
ATOM 699 C CA . ASN A 1 94 ? -16.891 8.336 -0.803 1 94.25 94 ASN A CA 1
ATOM 700 C C . ASN A 1 94 ? -16.922 9.344 0.343 1 94.25 94 ASN A C 1
ATOM 702 O O . ASN A 1 94 ? -17 10.555 0.111 1 94.25 94 ASN A O 1
ATOM 706 N N . GLU A 1 95 ? -16.844 8.844 1.52 1 93.25 95 GLU A N 1
ATOM 707 C CA . GLU A 1 95 ? -16.891 9.727 2.678 1 93.25 95 GLU A CA 1
ATOM 708 C C . GLU A 1 95 ? -15.602 10.555 2.795 1 93.25 95 GLU A C 1
ATOM 710 O O . GLU A 1 95 ? -15.648 11.734 3.15 1 93.25 95 GLU A O 1
ATOM 715 N N . LEU A 1 96 ? -14.492 10.008 2.508 1 93.62 96 LEU A N 1
ATOM 716 C CA . LEU A 1 96 ? -13.227 10.734 2.533 1 93.62 96 LEU A CA 1
ATOM 717 C C . LEU A 1 96 ? -13.227 11.852 1.502 1 93.62 96 LEU A C 1
ATOM 719 O O . LEU A 1 96 ? -12.734 12.953 1.774 1 93.62 96 LEU A O 1
ATOM 723 N N . ASN A 1 97 ? -13.734 11.547 0.358 1 91.75 97 ASN A N 1
ATOM 724 C CA . ASN A 1 97 ? -13.805 12.562 -0.689 1 91.75 97 ASN A CA 1
ATOM 725 C C . ASN A 1 97 ? -14.703 13.727 -0.282 1 91.75 97 ASN A C 1
ATOM 727 O O . ASN A 1 97 ? -14.398 14.883 -0.573 1 91.75 97 ASN A O 1
ATOM 731 N N . LYS A 1 98 ? -15.766 13.414 0.393 1 88.62 98 LYS A N 1
ATOM 732 C CA . LYS A 1 98 ? -16.609 14.477 0.925 1 88.62 98 LYS A CA 1
ATOM 733 C C . LYS A 1 98 ? -15.852 15.336 1.929 1 88.62 98 LYS A C 1
ATOM 735 O O . LYS A 1 98 ? -15.945 16.562 1.896 1 88.62 98 LYS A O 1
ATOM 740 N N . LEU A 1 99 ? -15.125 14.688 2.811 1 86.38 99 LEU A N 1
ATOM 741 C CA . LEU A 1 99 ? -14.359 15.398 3.824 1 86.38 99 LEU A CA 1
ATOM 742 C C . LEU A 1 99 ? -13.289 16.281 3.178 1 86.38 99 LEU A C 1
ATOM 744 O O . LEU A 1 99 ? -12.984 17.359 3.674 1 86.38 99 LEU A O 1
ATOM 748 N N . GLN A 1 100 ? -12.727 15.766 2.18 1 86.31 100 GLN A N 1
ATOM 749 C CA . GLN A 1 100 ? -11.68 16.5 1.481 1 86.31 100 GLN A CA 1
ATOM 750 C C . GLN A 1 100 ? -12.227 17.797 0.887 1 86.31 100 GLN A C 1
ATOM 752 O O . GLN A 1 100 ? -11.531 18.812 0.849 1 86.31 100 GLN A O 1
ATOM 757 N N . GLN A 1 101 ? -13.391 17.734 0.449 1 79.81 101 GLN A N 1
ATOM 758 C CA . GLN A 1 101 ? -14.016 18.891 -0.183 1 79.81 101 GLN A CA 1
ATOM 759 C C . GLN A 1 101 ? -14.539 19.875 0.862 1 79.81 101 GLN A C 1
ATOM 761 O O . GLN A 1 101 ? -14.695 21.062 0.577 1 79.81 101 GLN A O 1
ATOM 766 N N . LEU A 1 102 ? -14.922 19.25 2.074 1 65.62 102 LEU A N 1
ATOM 767 C CA . LEU A 1 102 ? -15.57 20.094 3.074 1 65.62 102 LEU A CA 1
ATOM 768 C C . LEU A 1 102 ? -14.562 21.062 3.697 1 65.62 102 LEU A C 1
ATOM 770 O O . LEU A 1 102 ? -13.414 20.688 3.943 1 65.62 102 LEU A O 1
ATOM 774 N N . GLY A 1 103 ? -14.617 22.203 3.262 1 54.16 103 GLY A N 1
ATOM 775 C CA . GLY A 1 103 ? -13.898 23.281 3.926 1 54.16 103 GLY A CA 1
ATOM 776 C C . GLY A 1 103 ? -14.195 23.375 5.41 1 54.16 103 GLY A C 1
ATOM 777 O O . GLY A 1 103 ? -15.07 22.672 5.918 1 54.16 103 GLY A O 1
ATOM 778 N N . VAL A 1 104 ? -13.383 23.844 6.496 1 52 104 VAL A N 1
ATOM 779 C CA . VAL A 1 104 ? -13.406 24.047 7.941 1 52 104 VAL A CA 1
ATOM 780 C C . VAL A 1 104 ? -14.82 24.391 8.391 1 52 104 VAL A C 1
ATOM 782 O O . VAL A 1 104 ? -15.227 24.031 9.5 1 52 104 VAL A O 1
ATOM 785 N N . GLY A 1 105 ? -15.781 24.688 7.434 1 50.69 105 GLY A N 1
ATOM 786 C CA . GLY A 1 105 ? -17.062 25.219 7.871 1 50.69 105 GLY A CA 1
ATOM 787 C C . GLY A 1 105 ? -18.203 24.234 7.738 1 50.69 105 GLY A C 1
ATOM 788 O O . GLY A 1 105 ? -19.297 24.469 8.234 1 50.69 105 GLY A O 1
ATOM 789 N N . SER A 1 106 ? -17.969 23.281 7.07 1 54.91 106 SER A N 1
ATOM 790 C CA . SER A 1 106 ? -19.125 22.422 6.852 1 54.91 106 SER A CA 1
ATOM 791 C C . SER A 1 106 ? -19.25 21.375 7.961 1 54.91 106 SER A C 1
ATOM 793 O O . SER A 1 106 ? -18.266 21.078 8.648 1 54.91 106 SER A O 1
ATOM 795 N N . PRO A 1 107 ? -20.609 21.125 8.383 1 54.22 107 PRO A N 1
ATOM 796 C CA . PRO A 1 107 ? -20.859 20.203 9.492 1 54.22 107 PRO A CA 1
ATOM 797 C C . PRO A 1 107 ? -20.047 18.906 9.391 1 54.22 107 PRO A C 1
ATOM 799 O O . PRO A 1 107 ? -20.578 17.859 9.008 1 54.22 107 PRO A O 1
ATOM 802 N N . ILE A 1 108 ? -18.766 18.891 9.461 1 58.53 108 ILE A N 1
ATOM 803 C CA . ILE A 1 108 ? -17.719 17.875 9.312 1 58.53 108 ILE A CA 1
ATOM 804 C C . ILE A 1 108 ? -17.875 16.828 10.406 1 58.53 108 ILE A C 1
ATOM 806 O O . ILE A 1 108 ? -17.562 15.648 10.188 1 58.53 108 ILE A O 1
ATOM 810 N N . TYR A 1 109 ? -18.625 17.25 11.562 1 60.59 109 TYR A N 1
ATOM 811 C CA . TYR A 1 109 ? -18.812 16.266 12.625 1 60.59 109 TYR A CA 1
ATOM 812 C C . TYR A 1 109 ? -19.625 15.078 12.133 1 60.59 109 TYR A C 1
ATOM 814 O O . TYR A 1 109 ? -19.312 13.922 12.438 1 60.59 109 TYR A O 1
ATOM 822 N N . GLY A 1 110 ? -20.578 15.359 11.227 1 68.69 110 GLY A N 1
ATOM 823 C CA . GLY A 1 110 ? -21.344 14.266 10.656 1 68.69 110 GLY A CA 1
ATOM 824 C C . GLY A 1 110 ? -20.531 13.383 9.734 1 68.69 110 GLY A C 1
ATOM 825 O O . GLY A 1 110 ? -20.719 12.164 9.703 1 68.69 110 GLY A O 1
ATOM 826 N N . GLY A 1 111 ? -19.5 13.945 9.242 1 78.62 111 GLY A N 1
ATOM 827 C CA . GLY A 1 111 ? -18.672 13.195 8.305 1 78.62 111 GLY A CA 1
ATOM 828 C C . GLY A 1 111 ? -17.781 12.172 8.977 1 78.62 111 GLY A C 1
ATOM 829 O O . GLY A 1 111 ? -17.625 11.047 8.492 1 78.62 111 GLY A O 1
ATOM 830 N N . THR A 1 112 ? -17.328 12.539 10.258 1 86.19 112 THR A N 1
ATOM 831 C CA . THR A 1 112 ? -16.438 11.617 10.953 1 86.19 112 THR A CA 1
ATOM 832 C C . THR A 1 112 ? -17.203 10.43 11.508 1 86.19 112 THR A C 1
ATOM 834 O O . THR A 1 112 ? -16.719 9.305 11.508 1 86.19 112 THR A O 1
ATOM 837 N N . ARG A 1 113 ? -18.422 10.633 11.969 1 87.44 113 ARG A N 1
ATOM 838 C CA . ARG A 1 113 ? -19.25 9.531 12.461 1 87.44 113 ARG A CA 1
ATOM 839 C C . ARG A 1 113 ? -19.594 8.562 11.336 1 87.44 113 ARG A C 1
ATOM 841 O O . ARG A 1 113 ? -19.547 7.344 11.516 1 87.44 113 ARG A O 1
ATOM 848 N N . VAL A 1 114 ? -19.953 9.102 10.242 1 91 114 VAL A N 1
ATOM 849 C CA . VAL A 1 114 ? -20.266 8.266 9.086 1 91 114 VAL A CA 1
ATOM 850 C C . VAL A 1 114 ? -19.031 7.48 8.656 1 91 114 VAL A C 1
ATOM 852 O O . VAL A 1 114 ? -19.125 6.281 8.375 1 91 114 VAL A O 1
ATOM 855 N N . LEU A 1 115 ? -17.953 8.164 8.664 1 93.75 115 LEU A N 1
ATOM 856 C CA . LEU A 1 115 ? -16.703 7.508 8.289 1 93.75 115 LEU A CA 1
ATOM 857 C C . LEU A 1 115 ? -16.375 6.363 9.25 1 93.75 115 LEU A C 1
ATOM 859 O O . LEU A 1 115 ? -15.906 5.309 8.82 1 93.75 115 LEU A O 1
ATOM 863 N N . GLU A 1 116 ? -16.609 6.5 10.523 1 93.44 116 GLU A N 1
ATOM 864 C CA . GLU A 1 116 ? -16.422 5.445 11.508 1 93.44 116 GLU A CA 1
ATOM 865 C C . GLU A 1 116 ? -17.281 4.227 11.195 1 93.44 116 GLU A C 1
ATOM 867 O O . GLU A 1 116 ? -16.812 3.09 11.258 1 93.44 116 GLU A O 1
ATOM 872 N N . SER A 1 117 ? -18.469 4.477 10.828 1 92.81 117 SER A N 1
ATOM 873 C CA . SER A 1 117 ? -19.359 3.389 10.445 1 92.81 117 SER A CA 1
ATOM 874 C C . SER A 1 117 ? -18.859 2.664 9.203 1 92.81 117 SER A C 1
ATOM 876 O O . SER A 1 117 ? -18.922 1.437 9.125 1 92.81 117 SER A O 1
ATOM 878 N N . MET A 1 118 ? -18.359 3.426 8.289 1 93.19 118 MET A N 1
ATOM 879 C CA . MET A 1 118 ? -17.859 2.828 7.051 1 93.19 118 MET A CA 1
ATOM 880 C C . MET A 1 118 ? -16.641 1.96 7.316 1 93.19 118 MET A C 1
ATOM 882 O O . MET A 1 118 ? -16.5 0.882 6.734 1 93.19 118 MET A O 1
ATOM 886 N N . VAL A 1 119 ? -15.734 2.426 8.18 1 94.62 119 VAL A N 1
ATOM 887 C CA . VAL A 1 119 ? -14.539 1.653 8.477 1 94.62 119 VAL A CA 1
ATOM 888 C C . VAL A 1 119 ? -14.922 0.375 9.219 1 94.62 119 VAL A C 1
ATOM 890 O O . VAL A 1 119 ? -14.281 -0.667 9.047 1 94.62 119 VAL A O 1
ATOM 893 N N . ASN A 1 120 ? -15.93 0.391 10.031 1 93.31 120 ASN A N 1
ATOM 894 C CA . ASN A 1 120 ? -16.438 -0.815 10.672 1 93.31 120 ASN A CA 1
ATOM 895 C C . ASN A 1 120 ? -16.906 -1.839 9.648 1 93.31 120 ASN A C 1
ATOM 897 O O . ASN A 1 120 ? -16.781 -3.045 9.859 1 93.31 120 ASN A O 1
ATOM 901 N N . GLY A 1 121 ? -17.469 -1.354 8.57 1 92.81 121 GLY A N 1
ATOM 902 C CA . GLY A 1 121 ? -17.812 -2.236 7.465 1 92.81 121 GLY A CA 1
ATOM 903 C C . GLY A 1 121 ? -16.609 -2.963 6.898 1 92.81 121 GLY A C 1
ATOM 904 O O . GLY A 1 121 ? -16.672 -4.156 6.598 1 92.81 121 GLY A O 1
ATOM 905 N N . VAL A 1 122 ? -15.531 -2.254 6.762 1 94.31 122 VAL A N 1
ATOM 906 C CA . VAL A 1 122 ? -14.297 -2.859 6.273 1 94.31 122 VAL A CA 1
ATOM 907 C C . VAL A 1 122 ? -13.836 -3.953 7.238 1 94.31 122 VAL A C 1
ATOM 909 O O . VAL A 1 122 ? -13.469 -5.051 6.812 1 94.31 122 VAL A O 1
ATOM 912 N N . VAL A 1 123 ? -13.898 -3.721 8.531 1 93 123 VAL A N 1
ATOM 913 C CA . VAL A 1 123 ? -13.477 -4.672 9.555 1 93 123 VAL A CA 1
ATOM 914 C C . VAL A 1 123 ? -14.359 -5.914 9.5 1 93 123 VAL A C 1
ATOM 916 O O . VAL A 1 123 ? -13.867 -7.043 9.594 1 93 123 VAL A O 1
ATOM 919 N N . SER A 1 124 ? -15.594 -5.723 9.32 1 90.88 124 SER A N 1
ATOM 920 C CA . SER A 1 124 ? -16.547 -6.836 9.25 1 90.88 124 SER A CA 1
ATOM 921 C C . SER A 1 124 ? -16.234 -7.75 8.07 1 90.88 124 SER A C 1
ATOM 923 O O . SER A 1 124 ? -16.188 -8.977 8.227 1 90.88 124 SER A O 1
ATOM 925 N N . PHE A 1 125 ? -16.016 -7.168 6.965 1 89.06 125 PHE A N 1
ATOM 926 C CA . PHE A 1 125 ? -15.727 -7.977 5.785 1 89.06 125 PHE A CA 1
ATOM 927 C C . PHE A 1 125 ? -14.352 -8.625 5.891 1 89.06 125 PHE A C 1
ATOM 929 O O . PHE A 1 125 ? -14.133 -9.719 5.375 1 89.06 125 PHE A O 1
ATOM 936 N N . SER A 1 126 ? -13.383 -7.902 6.488 1 88.06 126 SER A N 1
ATOM 937 C CA . SER A 1 126 ? -12.062 -8.492 6.719 1 88.06 126 SER A CA 1
ATOM 938 C C . SER A 1 126 ? -12.172 -9.805 7.48 1 88.06 126 SER A C 1
ATOM 940 O O . SER A 1 126 ? -11.516 -10.789 7.129 1 88.06 126 SER A O 1
ATOM 942 N N . ASN A 1 127 ? -12.992 -9.883 8.422 1 84.75 127 ASN A N 1
ATOM 943 C CA . ASN A 1 127 ? -13.203 -11.086 9.219 1 84.75 127 ASN A CA 1
ATOM 944 C C . ASN A 1 127 ? -13.859 -12.195 8.398 1 84.75 127 ASN A C 1
ATOM 946 O O . ASN A 1 127 ? -13.469 -13.359 8.492 1 84.75 127 ASN A O 1
ATOM 950 N N . MET A 1 128 ? -14.766 -11.797 7.574 1 82.56 128 MET A N 1
ATOM 951 C CA . MET A 1 128 ? -15.445 -12.758 6.719 1 82.56 128 MET A CA 1
ATOM 952 C C . MET A 1 128 ? -14.492 -13.32 5.664 1 82.56 128 MET A C 1
ATOM 954 O O . MET A 1 128 ? -14.523 -14.508 5.363 1 82.56 128 MET A O 1
ATOM 958 N N . CYS A 1 129 ? -13.625 -12.438 5.117 1 87.5 129 CYS A N 1
ATOM 959 C CA . CYS A 1 129 ? -12.734 -12.828 4.031 1 87.5 129 CYS A CA 1
ATOM 960 C C . CYS A 1 129 ? -11.562 -13.648 4.551 1 87.5 129 CYS A C 1
ATOM 962 O O . CYS A 1 129 ? -10.969 -14.43 3.809 1 87.5 129 CYS A O 1
ATOM 964 N N . HIS A 1 130 ? -11.18 -13.477 5.809 1 82.62 130 HIS A N 1
ATOM 965 C CA . HIS A 1 130 ? -10.109 -14.273 6.391 1 82.62 130 HIS A CA 1
ATOM 966 C C . HIS A 1 130 ? -10.352 -15.766 6.195 1 82.62 130 HIS A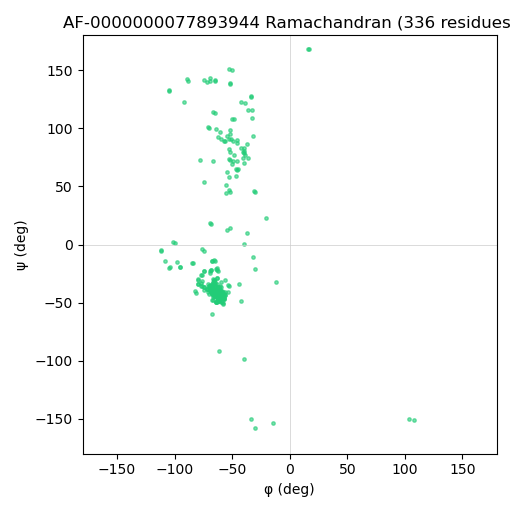 C 1
ATOM 968 O O . HIS A 1 130 ? -9.438 -16.5 5.824 1 82.62 130 HIS A O 1
ATOM 974 N N . HIS A 1 131 ? -11.539 -16.188 6.254 1 76.81 131 HIS A N 1
ATOM 975 C CA . HIS A 1 131 ? -11.883 -17.594 6.094 1 76.81 131 HIS A CA 1
ATOM 976 C C . HIS A 1 131 ? -11.945 -17.984 4.617 1 76.81 131 HIS A C 1
ATOM 978 O O . HIS A 1 131 ? -11.445 -19.031 4.23 1 76.81 131 HIS A O 1
ATOM 984 N N . ALA A 1 132 ? -12.508 -17.109 3.859 1 78.69 132 ALA A N 1
ATOM 985 C CA . ALA A 1 132 ? -12.688 -17.375 2.434 1 78.69 132 ALA A CA 1
ATOM 986 C C . ALA A 1 132 ? -11.344 -17.469 1.718 1 78.69 132 ALA A C 1
ATOM 988 O O . ALA A 1 132 ? -11.195 -18.25 0.773 1 78.69 132 ALA A O 1
ATOM 989 N N . LEU A 1 133 ? -10.336 -16.75 2.205 1 82 133 LEU A N 1
ATOM 990 C CA . LEU A 1 133 ? -9.039 -16.703 1.534 1 82 133 LEU A CA 1
ATOM 991 C C . LEU A 1 133 ? -8.078 -17.734 2.139 1 82 133 LEU A C 1
ATOM 993 O O . LEU A 1 133 ? -7.016 -18 1.576 1 82 133 LEU A O 1
ATOM 997 N N . GLN A 1 134 ? -8.391 -18.188 3.348 1 74.5 134 GLN A N 1
ATOM 998 C CA . GLN A 1 134 ? -7.523 -19.125 4.047 1 74.5 134 GLN A CA 1
ATOM 999 C C . GLN A 1 134 ? -7.504 -20.484 3.352 1 74.5 134 GLN A C 1
ATOM 1001 O O . GLN A 1 134 ? -6.57 -21.266 3.533 1 74.5 134 GLN A O 1
ATOM 1006 N N . GLU A 1 135 ? -8.445 -20.594 2.506 1 63.41 135 GLU A N 1
ATOM 1007 C CA . GLU A 1 135 ? -8.469 -21.891 1.84 1 63.41 135 GLU A CA 1
ATOM 1008 C C . GLU A 1 135 ? -7.281 -22.047 0.898 1 63.41 135 GLU A C 1
ATOM 1010 O O . GLU A 1 135 ? -6.648 -21.062 0.518 1 63.41 135 GLU A O 1
ATOM 1015 N N . ASP A 1 136 ? -6.688 -23.125 0.792 1 64.94 136 ASP A N 1
ATOM 1016 C CA . ASP A 1 136 ? -5.445 -23.531 0.141 1 64.94 136 ASP A CA 1
ATOM 1017 C C . ASP A 1 136 ? -5.414 -23.078 -1.316 1 64.94 136 ASP A C 1
ATOM 1019 O O . ASP A 1 136 ? -4.492 -23.406 -2.059 1 64.94 136 ASP A O 1
ATOM 1023 N N . TYR A 1 137 ? -6.395 -22.125 -1.604 1 70.81 137 TYR A N 1
ATOM 1024 C CA . TYR A 1 137 ? -6.414 -21.797 -3.027 1 70.81 137 TYR A CA 1
ATOM 1025 C C . TYR A 1 137 ? -5.797 -20.438 -3.289 1 70.81 137 TYR A C 1
ATOM 1027 O O . TYR A 1 137 ? -5.414 -20.125 -4.422 1 70.81 137 TYR A O 1
ATOM 1035 N N . VAL A 1 138 ? -5.777 -19.672 -2.189 1 80.94 138 VAL A N 1
ATOM 1036 C CA . VAL A 1 138 ? -5.133 -18.375 -2.391 1 80.94 138 VAL A CA 1
ATOM 1037 C C . VAL A 1 138 ? -3.748 -18.375 -1.745 1 80.94 138 VAL A C 1
ATOM 1039 O O . VAL A 1 138 ? -3.588 -18.828 -0.609 1 80.94 138 VAL A O 1
ATOM 1042 N N . ASP A 1 139 ? -2.871 -17.938 -2.436 1 87 139 ASP A N 1
ATOM 1043 C CA . ASP A 1 139 ? -1.479 -17.875 -2.002 1 87 139 ASP A CA 1
ATOM 1044 C C . ASP A 1 139 ? -1.356 -17.188 -0.645 1 87 139 ASP A C 1
ATOM 1046 O O . ASP A 1 139 ? -2.008 -16.172 -0.399 1 87 139 ASP A O 1
ATOM 1050 N N . LYS A 1 140 ? -0.546 -17.688 0.233 1 88.25 140 LYS A N 1
ATOM 1051 C CA . LYS A 1 140 ? -0.375 -17.172 1.591 1 88.25 140 LYS A CA 1
ATOM 1052 C C . LYS A 1 140 ? 0.08 -15.719 1.58 1 88.25 140 LYS A C 1
ATOM 1054 O O . LYS A 1 140 ? -0.366 -14.922 2.404 1 88.25 140 LYS A O 1
ATOM 1059 N N . THR A 1 141 ? 0.993 -15.414 0.753 1 92.44 141 THR A N 1
ATOM 1060 C CA . THR A 1 141 ? 1.504 -14.047 0.692 1 92.44 141 THR A CA 1
ATOM 1061 C C . THR A 1 141 ? 0.389 -13.07 0.337 1 92.44 141 THR A C 1
ATOM 1063 O O . THR A 1 141 ? 0.327 -11.969 0.884 1 92.44 141 THR A O 1
ATOM 1066 N N . ILE A 1 142 ? -0.441 -13.516 -0.521 1 91.19 142 ILE A N 1
ATOM 1067 C CA . ILE A 1 142 ? -1.566 -12.68 -0.918 1 91.19 142 ILE A CA 1
ATOM 1068 C C . ILE A 1 142 ? -2.496 -12.461 0.275 1 91.19 142 ILE A C 1
ATOM 1070 O O . ILE A 1 142 ? -2.953 -11.344 0.521 1 91.19 142 ILE A O 1
ATOM 1074 N N . ARG A 1 143 ? -2.742 -13.453 1.001 1 91.44 143 ARG A N 1
ATOM 1075 C CA . ARG A 1 143 ? -3.594 -13.359 2.184 1 91.44 143 ARG A CA 1
ATOM 1076 C C . ARG A 1 143 ? -3.006 -12.391 3.205 1 91.44 143 ARG A C 1
ATOM 1078 O O . ARG A 1 143 ? -3.727 -11.57 3.779 1 91.44 143 ARG A O 1
ATOM 1085 N N . VAL A 1 144 ? -1.721 -12.492 3.432 1 93.69 144 VAL A N 1
ATOM 1086 C CA . VAL A 1 144 ? -1.021 -11.617 4.363 1 93.69 144 VAL A CA 1
ATOM 1087 C C . VAL A 1 144 ? -1.137 -10.164 3.895 1 93.69 144 VAL A C 1
ATOM 1089 O O . VAL A 1 144 ? -1.416 -9.273 4.691 1 93.69 144 VAL A O 1
ATOM 1092 N N . MET A 1 145 ? -0.986 -9.953 2.621 1 95.19 145 MET A N 1
ATOM 1093 C CA . MET A 1 145 ? -1.046 -8.594 2.082 1 95.19 145 MET A CA 1
ATOM 1094 C C . MET A 1 145 ? -2.449 -8.016 2.223 1 95.19 145 MET A C 1
ATOM 1096 O O . MET A 1 145 ? -2.607 -6.828 2.502 1 95.19 145 MET A O 1
ATOM 1100 N N . VAL A 1 146 ? -3.475 -8.859 1.964 1 94.44 146 VAL A N 1
ATOM 1101 C CA . VAL A 1 146 ? -4.848 -8.406 2.156 1 94.44 146 VAL A CA 1
ATOM 1102 C C . VAL A 1 146 ? -5.039 -7.941 3.598 1 94.44 146 VAL A C 1
ATOM 1104 O O . VAL A 1 146 ? -5.547 -6.844 3.84 1 94.44 146 VAL A O 1
ATOM 1107 N N . HIS A 1 147 ? -4.602 -8.695 4.488 1 94.12 147 HIS A N 1
ATOM 1108 C CA . HIS A 1 147 ? -4.75 -8.383 5.906 1 94.12 147 HIS A CA 1
ATOM 1109 C C . HIS A 1 147 ? -4.02 -7.094 6.266 1 94.12 147 HIS A C 1
ATOM 1111 O O . HIS A 1 147 ? -4.582 -6.219 6.926 1 94.12 147 HIS A O 1
ATOM 1117 N N . ARG A 1 148 ? -2.834 -6.938 5.859 1 96 148 ARG A N 1
ATOM 1118 C CA . ARG A 1 148 ? -2.031 -5.758 6.168 1 96 148 ARG A CA 1
ATOM 1119 C C . ARG A 1 148 ? -2.654 -4.504 5.566 1 96 148 ARG A C 1
ATOM 1121 O O . ARG A 1 148 ? -2.689 -3.453 6.215 1 96 148 ARG A O 1
ATOM 1128 N N . LYS A 1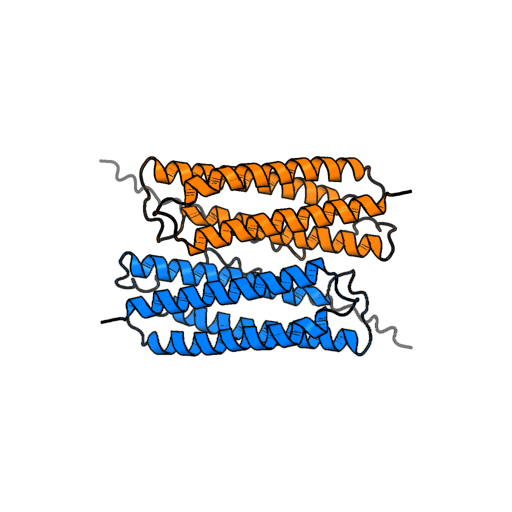 149 ? -3.07 -4.68 4.375 1 96.88 149 LYS A N 1
ATOM 1129 C CA . LYS A 1 149 ? -3.689 -3.533 3.719 1 96.88 149 LYS A CA 1
ATOM 1130 C C . LYS A 1 149 ? -4.949 -3.094 4.457 1 96.88 149 LYS A C 1
ATOM 1132 O O . LYS A 1 149 ? -5.191 -1.896 4.629 1 96.88 149 LYS A O 1
ATOM 1137 N N . LEU A 1 150 ? -5.734 -4.027 4.902 1 96.25 150 LEU A N 1
ATOM 1138 C CA . LEU A 1 150 ? -6.957 -3.695 5.629 1 96.25 150 LEU A CA 1
ATOM 1139 C C . LEU A 1 150 ? -6.629 -3.066 6.98 1 96.25 150 LEU A C 1
ATOM 1141 O O . LEU A 1 150 ? -7.301 -2.127 7.414 1 96.25 150 LEU A O 1
ATOM 1145 N N . GLU A 1 151 ? -5.605 -3.521 7.621 1 96.19 151 GLU A N 1
ATOM 1146 C CA . GLU A 1 151 ? -5.137 -2.908 8.859 1 96.19 151 GLU A CA 1
ATOM 1147 C C . GLU A 1 151 ? 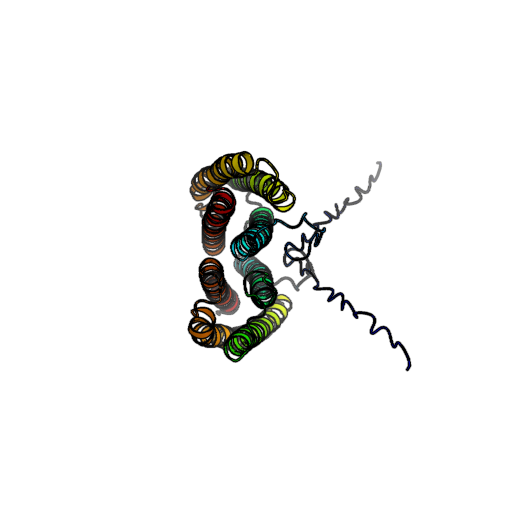-4.695 -1.467 8.625 1 96.19 151 GLU A C 1
ATOM 1149 O O . GLU A 1 151 ? -4.984 -0.585 9.438 1 96.19 151 GLU A O 1
ATOM 1154 N N . ASP A 1 152 ? -4.008 -1.273 7.566 1 97.25 152 ASP A N 1
ATOM 1155 C CA . ASP A 1 152 ? -3.551 0.072 7.234 1 97.25 152 ASP A CA 1
ATOM 1156 C C . ASP A 1 152 ? -4.734 1.014 7.012 1 97.25 152 ASP A C 1
ATOM 1158 O O . ASP A 1 152 ? -4.707 2.166 7.453 1 97.25 152 ASP A O 1
ATOM 1162 N N . ILE A 1 153 ? -5.715 0.504 6.332 1 97.44 153 ILE A N 1
ATOM 1163 C CA . ILE A 1 153 ? -6.887 1.324 6.039 1 97.44 153 ILE A CA 1
ATOM 1164 C C . ILE A 1 153 ? -7.574 1.724 7.344 1 97.44 153 ILE A C 1
ATOM 1166 O O . ILE A 1 153 ? -7.965 2.881 7.516 1 97.44 153 ILE A O 1
ATOM 1170 N N . VAL A 1 154 ? -7.719 0.79 8.234 1 96.88 154 VAL A N 1
ATOM 1171 C CA . VAL A 1 154 ? -8.359 1.068 9.516 1 96.88 154 VAL A CA 1
ATOM 1172 C C . VAL A 1 154 ? -7.535 2.09 10.297 1 96.88 154 VAL A C 1
ATOM 1174 O O . VAL A 1 154 ? -8.078 3.068 10.812 1 96.88 154 VAL A O 1
ATOM 1177 N N . LEU A 1 155 ? -6.246 1.934 10.32 1 97.31 155 LEU A N 1
ATOM 1178 C CA . LEU A 1 155 ? -5.34 2.836 11.023 1 97.31 155 LEU A CA 1
ATOM 1179 C C . LEU A 1 155 ? -5.434 4.25 10.461 1 97.31 155 LEU A C 1
ATOM 1181 O O . LEU A 1 155 ? -5.605 5.211 11.211 1 97.31 155 LEU A O 1
ATOM 1185 N N . LEU A 1 156 ? -5.367 4.352 9.18 1 97.94 156 LEU A N 1
ATOM 1186 C CA . LEU A 1 156 ? -5.328 5.648 8.516 1 97.94 156 LEU A CA 1
ATOM 1187 C C . LEU A 1 156 ? -6.676 6.352 8.617 1 97.94 156 LEU A C 1
ATOM 1189 O O . LEU A 1 156 ? -6.73 7.566 8.82 1 97.94 156 LEU A O 1
ATOM 1193 N N . THR A 1 157 ? -7.719 5.586 8.453 1 96.75 157 THR A N 1
ATOM 1194 C CA . THR A 1 157 ? -9.047 6.191 8.539 1 96.75 157 THR A CA 1
ATOM 1195 C C . THR A 1 157 ? -9.32 6.688 9.953 1 96.75 157 THR A C 1
ATOM 1197 O O . THR A 1 157 ? -9.891 7.766 10.141 1 96.75 157 THR A O 1
ATOM 1200 N N . ASN A 1 158 ? -8.875 5.934 10.938 1 95.62 158 ASN A N 1
ATOM 1201 C CA . ASN A 1 158 ? -9.008 6.383 12.32 1 95.62 158 ASN A CA 1
ATOM 1202 C C . ASN A 1 158 ? -8.172 7.633 12.586 1 95.62 158 ASN A C 1
ATOM 1204 O O . ASN A 1 158 ? -8.578 8.5 13.367 1 95.62 158 ASN A O 1
ATOM 1208 N N . ASP A 1 159 ? -7.078 7.73 11.992 1 95.81 159 ASP A N 1
ATOM 1209 C CA . ASP A 1 159 ? -6.254 8.93 12.109 1 95.81 159 ASP A CA 1
ATOM 1210 C C . ASP A 1 159 ? -6.973 10.148 11.531 1 95.81 159 ASP A C 1
ATOM 1212 O O . ASP A 1 159 ? -6.953 11.227 12.125 1 95.81 159 ASP A O 1
ATOM 1216 N N . VAL A 1 160 ? -7.594 9.977 10.398 1 94.19 160 VAL A N 1
ATOM 1217 C CA . VAL A 1 160 ? -8.367 11.047 9.781 1 94.19 160 VAL A CA 1
ATOM 1218 C C . VAL A 1 160 ? -9.484 11.492 10.727 1 94.19 160 VAL A C 1
ATOM 1220 O O . VAL A 1 160 ? -9.688 12.688 10.953 1 94.19 160 VAL A O 1
ATOM 1223 N N . ILE A 1 161 ? -10.227 10.5 11.234 1 93.12 161 ILE A N 1
ATOM 1224 C CA . ILE A 1 161 ? -11.336 10.797 12.141 1 93.12 161 ILE A CA 1
ATOM 1225 C C . ILE A 1 161 ? -10.82 11.602 13.328 1 93.12 161 ILE A C 1
ATOM 1227 O O . ILE A 1 161 ? -11.422 12.617 13.703 1 93.12 161 ILE A O 1
ATOM 1231 N N . PHE A 1 162 ? -9.727 11.227 13.859 1 92.56 162 PHE A N 1
ATOM 1232 C CA . PHE A 1 162 ? -9.133 11.898 15 1 92.56 162 PHE A CA 1
ATOM 1233 C C . PHE A 1 162 ? -8.734 13.328 14.641 1 92.56 162 PHE A C 1
ATOM 1235 O O . PHE A 1 162 ? -9.086 14.273 15.352 1 92.56 162 PHE A O 1
ATOM 1242 N N . ARG A 1 163 ? -8.039 13.523 13.562 1 90.56 163 ARG A N 1
ATOM 1243 C CA . ARG A 1 163 ? -7.52 14.82 13.148 1 90.56 163 ARG A CA 1
ATOM 1244 C C . ARG A 1 163 ? -8.656 15.773 12.781 1 90.56 163 ARG A C 1
ATOM 1246 O O . ARG A 1 163 ? -8.625 16.953 13.133 1 90.56 163 ARG A O 1
ATOM 1253 N N . VAL A 1 164 ? -9.586 15.273 12.102 1 88.56 164 VAL A N 1
ATOM 1254 C CA . VAL A 1 164 ? -10.703 16.109 11.68 1 88.56 164 VAL A CA 1
ATOM 1255 C C . VAL A 1 164 ? -11.539 16.5 12.891 1 88.56 164 VAL A C 1
ATOM 1257 O O . VAL A 1 164 ? -12.016 17.641 12.984 1 88.56 164 VAL A O 1
ATOM 1260 N N . SER A 1 165 ? -11.688 15.539 13.836 1 86.44 165 SER A N 1
ATOM 1261 C CA . SER A 1 165 ? -12.469 15.844 15.039 1 86.44 165 SER A CA 1
ATOM 1262 C C . SER A 1 165 ? -11.812 16.953 15.852 1 86.44 165 SER A C 1
ATOM 1264 O O . SER A 1 165 ? -12.5 17.719 16.516 1 86.44 165 SER A O 1
ATOM 1266 N N . ARG A 1 166 ? -10.523 17.078 15.789 1 84.31 166 ARG A N 1
ATOM 1267 C CA . ARG A 1 166 ? -9.781 18.078 16.547 1 84.31 166 ARG A CA 1
ATOM 1268 C C . ARG A 1 166 ? -9.961 19.469 15.953 1 84.31 166 ARG A C 1
ATOM 1270 O O . ARG A 1 166 ? -9.688 20.469 16.609 1 84.31 166 ARG A O 1
ATOM 1277 N N . LEU A 1 167 ? -10.297 19.453 14.703 1 81.19 167 LEU A N 1
ATOM 1278 C CA . LEU A 1 167 ? -10.516 20.75 14.07 1 81.19 167 LEU A CA 1
ATOM 1279 C C . LEU A 1 167 ? -11.766 21.422 14.625 1 81.19 167 LEU A C 1
ATOM 1281 O O . LEU A 1 167 ? -11.906 22.641 14.539 1 81.19 167 LEU A O 1
ATOM 1285 N N . TYR A 1 168 ? -12.594 20.719 15.141 1 71.25 168 TYR A N 1
ATOM 1286 C CA . TYR A 1 168 ? -13.867 21.266 15.586 1 71.25 168 TYR A CA 1
ATOM 1287 C C . TYR A 1 168 ? -13.969 21.234 17.109 1 71.25 168 TYR A C 1
ATOM 1289 O O . TYR A 1 168 ? -15 21.578 17.672 1 71.25 168 TYR A O 1
ATOM 1297 N N . LYS A 1 169 ? -13.055 20.703 17.75 1 61.5 169 LYS A N 1
ATOM 1298 C CA . LYS A 1 169 ? -13.156 20.781 19.203 1 61.5 169 LYS A CA 1
ATOM 1299 C C . LYS A 1 169 ? -13.023 22.219 19.688 1 61.5 169 LYS A C 1
ATOM 1301 O O . LYS A 1 169 ? -12.086 22.922 19.297 1 61.5 169 LYS A O 1
ATOM 1306 N N . PRO A 1 170 ? -14.203 22.844 20.312 1 51.41 170 PRO A N 1
ATOM 1307 C CA . PRO A 1 170 ? -14.258 24.188 20.938 1 51.41 170 PRO A CA 1
ATOM 1308 C C . PRO A 1 170 ? -13.102 24.438 21.906 1 51.41 170 PRO A C 1
ATOM 1310 O O . PRO A 1 170 ? -12.555 23.484 22.469 1 51.41 170 PRO A O 1
ATOM 1313 N N . MET B 1 1 ? 13.336 49.531 -17.25 1 31.72 1 MET B N 1
ATOM 1314 C CA . MET B 1 1 ? 12.844 48.781 -16.109 1 31.72 1 MET B CA 1
ATOM 1315 C C . MET B 1 1 ? 12.016 47.562 -16.562 1 31.72 1 MET B C 1
ATOM 1317 O O . MET B 1 1 ? 10.898 47.75 -17.062 1 31.72 1 MET B O 1
ATOM 1321 N N . ALA B 1 2 ? 12.695 46.531 -17.188 1 37.81 2 ALA B N 1
ATOM 1322 C CA . ALA B 1 2 ? 12.234 45.375 -17.938 1 37.81 2 ALA B CA 1
ATOM 1323 C C . ALA B 1 2 ? 11.391 44.438 -17.078 1 37.81 2 ALA B C 1
ATOM 1325 O O . ALA B 1 2 ? 11.836 44 -16.016 1 37.81 2 ALA B O 1
ATOM 1326 N N . ASN B 1 3 ? 10.055 44.594 -17.062 1 31.81 3 ASN B N 1
ATOM 1327 C CA . ASN B 1 3 ? 9.008 43.844 -16.375 1 31.81 3 ASN B CA 1
ATOM 1328 C C . ASN B 1 3 ? 9.07 42.375 -16.719 1 31.81 3 ASN B C 1
ATOM 1330 O O . ASN B 1 3 ? 8.594 41.938 -17.781 1 31.81 3 ASN B O 1
ATOM 1334 N N . GLU B 1 4 ? 10.242 41.75 -16.594 1 34.66 4 GLU B N 1
ATOM 1335 C CA . GLU B 1 4 ? 10.281 40.312 -16.922 1 34.66 4 GLU B CA 1
ATOM 1336 C C . GLU B 1 4 ? 9.289 39.531 -16.078 1 34.66 4 GLU B C 1
ATOM 1338 O O . GLU B 1 4 ? 9.359 39.562 -14.852 1 34.66 4 GLU B O 1
ATOM 1343 N N . ASN B 1 5 ? 8.031 39.406 -16.562 1 33.12 5 ASN B N 1
ATOM 1344 C CA . ASN B 1 5 ? 6.988 38.531 -16.031 1 33.12 5 ASN B CA 1
ATOM 1345 C C . ASN B 1 5 ? 7.473 37.094 -15.906 1 33.12 5 ASN B C 1
ATOM 1347 O O . ASN B 1 5 ? 7.82 36.469 -16.906 1 33.12 5 ASN B O 1
ATOM 1351 N N . PRO B 1 6 ? 8.211 36.719 -14.82 1 34.41 6 PRO B N 1
ATOM 1352 C CA . PRO B 1 6 ? 8.523 35.281 -14.758 1 34.41 6 PRO B CA 1
ATOM 1353 C C . PRO B 1 6 ? 7.281 34.406 -14.844 1 34.41 6 PRO B C 1
ATOM 1355 O O . PRO B 1 6 ? 6.328 34.625 -14.086 1 34.41 6 PRO B O 1
ATOM 1358 N N . LEU B 1 7 ? 6.922 33.969 -16.016 1 34.69 7 LEU B N 1
ATOM 1359 C CA . LEU B 1 7 ? 5.883 32.938 -16.172 1 34.69 7 LEU B CA 1
ATOM 1360 C C . LEU B 1 7 ? 6.156 31.734 -15.273 1 34.69 7 LEU B C 1
ATOM 1362 O O . LEU B 1 7 ? 7.281 31.234 -15.242 1 34.69 7 LEU B O 1
ATOM 1366 N N . PRO B 1 8 ? 5.34 31.562 -14.195 1 35.84 8 PRO B N 1
ATOM 1367 C CA . PRO B 1 8 ? 5.512 30.344 -13.398 1 35.84 8 PRO B CA 1
ATOM 1368 C C . PRO B 1 8 ? 5.461 29.078 -14.25 1 35.84 8 PRO B C 1
ATOM 1370 O O . PRO B 1 8 ? 4.508 28.875 -15.016 1 35.84 8 PRO B O 1
ATOM 1373 N N . PHE B 1 9 ? 6.59 28.578 -14.758 1 31.66 9 PHE B N 1
ATOM 1374 C CA . PHE B 1 9 ? 6.676 27.25 -15.352 1 31.66 9 PHE B CA 1
ATOM 1375 C C . PHE B 1 9 ? 6.039 26.219 -14.438 1 31.66 9 PHE B C 1
ATOM 1377 O O . PHE B 1 9 ? 6.594 25.875 -13.391 1 31.66 9 PHE B O 1
ATOM 1384 N N . VAL B 1 10 ? 4.777 26.156 -14.414 1 30.7 10 VAL B N 1
ATOM 1385 C CA . VAL B 1 10 ? 4.074 25.016 -13.836 1 30.7 10 VAL B CA 1
ATOM 1386 C C . VAL B 1 10 ? 4.594 23.734 -14.461 1 30.7 10 VAL B C 1
ATOM 1388 O O . VAL B 1 10 ? 4.379 23.469 -15.648 1 30.7 10 VAL B O 1
ATOM 1391 N N . LEU B 1 11 ? 5.801 23.312 -14.102 1 26.98 11 LEU B N 1
ATOM 1392 C CA . LEU B 1 11 ? 6.238 21.969 -14.438 1 26.98 11 LEU B CA 1
ATOM 1393 C C . LEU B 1 11 ? 5.152 20.953 -14.117 1 26.98 11 LEU B C 1
ATOM 1395 O O . LEU B 1 11 ? 4.801 20.75 -12.953 1 26.98 11 LEU B O 1
ATOM 1399 N N . PHE B 1 12 ? 4.348 20.719 -15.062 1 29.66 12 PHE B N 1
ATOM 1400 C CA . PHE B 1 12 ? 3.438 19.578 -15.148 1 29.66 12 PHE B CA 1
ATOM 1401 C C . PHE B 1 12 ? 4.195 18.266 -15.008 1 29.66 12 PHE B C 1
ATOM 1403 O O . PHE B 1 12 ? 4.852 17.812 -15.953 1 29.66 12 PHE B O 1
ATOM 1410 N N . ILE B 1 13 ? 4.785 18.125 -13.867 1 28.61 13 ILE B N 1
ATOM 1411 C CA . ILE B 1 13 ? 5.312 16.766 -13.727 1 28.61 13 ILE B CA 1
ATOM 1412 C C . ILE B 1 13 ? 4.207 15.758 -14.008 1 28.61 13 ILE B C 1
ATOM 1414 O O . ILE B 1 13 ? 3.182 15.742 -13.32 1 28.61 13 ILE B O 1
ATOM 1418 N N . PHE B 1 14 ? 4.156 15.227 -15.195 1 29.16 14 PHE B N 1
ATOM 1419 C CA . PHE B 1 14 ? 3.49 14.023 -15.68 1 29.16 14 PHE B CA 1
ATOM 1420 C C . PHE B 1 14 ? 3.746 12.852 -14.742 1 29.16 14 PHE B C 1
ATOM 1422 O O . PHE B 1 14 ? 4.84 12.281 -14.742 1 29.16 14 PHE B O 1
ATOM 1429 N N . ILE B 1 15 ? 3.264 13.008 -13.578 1 31.83 15 ILE B N 1
ATOM 1430 C CA . ILE B 1 15 ? 3.35 11.805 -12.766 1 31.83 15 ILE B CA 1
ATOM 1431 C C . ILE B 1 15 ? 2.586 10.664 -13.445 1 31.83 15 ILE B C 1
ATOM 1433 O O . ILE B 1 15 ? 1.365 10.742 -13.602 1 31.83 15 ILE B O 1
ATOM 1437 N N . THR B 1 16 ? 3.221 9.797 -14.328 1 29.31 16 THR B N 1
ATOM 1438 C CA . THR B 1 16 ? 2.863 8.492 -14.875 1 29.31 16 THR B CA 1
ATOM 1439 C C . THR B 1 16 ? 2.271 7.598 -13.781 1 29.31 16 THR B C 1
ATOM 1441 O O . THR B 1 16 ? 2.916 7.34 -12.766 1 29.31 16 THR B O 1
ATOM 1444 N N . SER B 1 17 ? 1.089 7.727 -13.516 1 31.88 17 SER B N 1
ATOM 1445 C CA . SER B 1 17 ? 0.34 6.695 -12.805 1 31.88 17 SER B CA 1
ATOM 1446 C C . SER B 1 17 ? 0.741 5.297 -13.273 1 31.88 17 SER B C 1
ATOM 1448 O O . SER B 1 17 ? 0.403 4.891 -14.383 1 31.88 17 SER B O 1
ATOM 1450 N N . LEU B 1 18 ? 1.877 4.832 -12.984 1 32.38 18 LEU B N 1
ATOM 1451 C CA . LEU B 1 18 ? 2.221 3.439 -13.25 1 32.38 18 LEU B CA 1
ATOM 1452 C C . LEU B 1 18 ? 1.169 2.498 -12.672 1 32.38 18 LEU B C 1
ATOM 1454 O O . LEU B 1 18 ? 1.01 2.412 -11.453 1 32.38 18 LEU B O 1
ATOM 1458 N N . LEU B 1 19 ? 0.044 2.445 -13.281 1 34.78 19 LEU B N 1
ATOM 1459 C CA . LEU B 1 19 ? -0.813 1.279 -13.102 1 34.78 19 LEU B CA 1
ATOM 1460 C C . LEU B 1 19 ? 0.012 -0.003 -13.078 1 34.78 19 LEU B C 1
ATOM 1462 O O . LEU B 1 19 ? 0.608 -0.384 -14.086 1 34.78 19 LEU B O 1
ATOM 1466 N N . CYS B 1 20 ? 0.53 -0.301 -11.953 1 35.97 20 CYS B N 1
ATOM 1467 C CA . CYS B 1 20 ? 1.321 -1.518 -11.797 1 35.97 20 CYS B CA 1
ATOM 1468 C C . CYS B 1 20 ? 0.662 -2.689 -12.516 1 35.97 20 CYS B C 1
ATOM 1470 O O . CYS B 1 20 ? 1.347 -3.596 -12.992 1 35.97 20 CYS B O 1
ATOM 1472 N N . VAL B 1 21 ? -0.65 -2.852 -12.266 1 34.59 21 VAL B N 1
ATOM 1473 C CA . VAL B 1 21 ? -1.062 -4.23 -12.508 1 34.59 21 VAL B CA 1
ATOM 1474 C C . VAL B 1 21 ? -0.983 -4.543 -14 1 34.59 21 VAL B C 1
ATOM 1476 O O . VAL B 1 21 ? -0.586 -5.641 -14.391 1 34.59 21 VAL B O 1
ATOM 1479 N N . THR B 1 22 ? -1.785 -3.729 -14.844 1 36.5 22 THR B N 1
ATOM 1480 C CA . THR B 1 22 ? -2.08 -4.344 -16.125 1 36.5 22 THR B CA 1
ATOM 1481 C C . THR B 1 22 ? -0.85 -4.32 -17.031 1 36.5 22 THR B C 1
ATOM 1483 O O . THR B 1 22 ? -0.969 -4.434 -18.25 1 36.5 22 THR B O 1
ATOM 1486 N N . SER B 1 23 ? 0.289 -3.709 -16.734 1 33.09 23 SER B N 1
ATOM 1487 C CA . SER B 1 23 ? 1.154 -3.725 -17.906 1 33.09 23 SER B CA 1
ATOM 1488 C C . SER B 1 23 ? 0.957 -4.996 -18.719 1 33.09 23 SER B C 1
ATOM 1490 O O . SER B 1 23 ? 0.316 -5.941 -18.266 1 33.09 23 SER B O 1
ATOM 1492 N N . GLN B 1 24 ? 2.174 -5.461 -19.469 1 32.34 24 GLN B N 1
ATOM 1493 C CA . GLN B 1 24 ? 2.42 -6.215 -20.688 1 32.34 24 GLN B CA 1
ATOM 1494 C C . GLN B 1 24 ? 1.956 -7.664 -20.547 1 32.34 24 GLN B C 1
ATOM 1496 O O . GLN B 1 24 ? 2.514 -8.422 -19.75 1 32.34 24 GLN B O 1
ATOM 1501 N N . THR B 1 25 ? 0.651 -7.953 -20.531 1 35.22 25 THR B N 1
ATOM 1502 C CA . THR B 1 25 ? 0.448 -9.289 -21.078 1 35.22 25 THR B CA 1
ATOM 1503 C C . THR B 1 25 ? 1.413 -9.555 -22.234 1 35.22 25 THR B C 1
ATOM 1505 O O . THR B 1 25 ? 1.03 -9.477 -23.406 1 35.22 25 THR B O 1
ATOM 1508 N N . ASN B 1 26 ? 2.418 -8.734 -22.516 1 35.75 26 ASN B N 1
ATOM 1509 C CA . ASN B 1 26 ? 3.283 -9.375 -23.484 1 35.75 26 ASN B CA 1
ATOM 1510 C C . ASN B 1 26 ? 3.439 -10.867 -23.219 1 35.75 26 ASN B C 1
ATOM 1512 O O . ASN B 1 26 ? 3.5 -11.281 -22.047 1 35.75 26 ASN B O 1
ATOM 1516 N N . GLU B 1 27 ? 3.049 -11.602 -24.281 1 37.34 27 GLU B N 1
ATOM 1517 C CA . GLU B 1 27 ? 3.365 -13.023 -24.375 1 37.34 27 GLU B CA 1
ATOM 1518 C C . GLU B 1 27 ? 4.672 -13.344 -23.656 1 37.34 27 GLU B C 1
ATOM 1520 O O . GLU B 1 27 ? 5.758 -13.117 -24.203 1 37.34 27 GLU B O 1
ATOM 1525 N N . SER B 1 28 ? 4.781 -12.781 -22.469 1 40.25 28 SER B N 1
ATOM 1526 C CA . SER B 1 28 ? 5.969 -13.359 -21.844 1 40.25 28 SER B CA 1
ATOM 1527 C C . SER B 1 28 ? 6.172 -14.812 -22.281 1 40.25 28 SER B C 1
ATOM 1529 O O . SER B 1 28 ? 5.203 -15.562 -22.422 1 40.25 28 SER B O 1
ATOM 1531 N N . PRO B 1 29 ? 7.227 -14.992 -22.938 1 45.34 29 PRO B N 1
ATOM 1532 C CA . PRO B 1 29 ? 7.414 -16.391 -23.312 1 45.34 29 PRO B CA 1
ATOM 1533 C C . PRO B 1 29 ? 6.871 -17.359 -22.25 1 45.34 29 PRO B C 1
ATOM 1535 O O . PRO B 1 29 ? 6.832 -17.031 -21.062 1 45.34 29 PRO B O 1
ATOM 1538 N N . PRO B 1 30 ? 6.023 -18.281 -22.797 1 45.25 30 PRO B N 1
ATOM 1539 C CA . PRO B 1 30 ? 5.445 -19.328 -21.953 1 45.25 30 PRO B CA 1
ATOM 1540 C C . PRO B 1 30 ? 6.422 -19.828 -20.891 1 45.25 30 PRO B C 1
ATOM 1542 O O . PRO B 1 30 ? 7.535 -20.25 -21.219 1 45.25 30 PRO B O 1
ATOM 1545 N N . TRP B 1 31 ? 6.684 -19.125 -19.891 1 48.12 31 TRP B N 1
ATOM 1546 C CA . TRP B 1 31 ? 7.359 -19.906 -18.859 1 48.12 31 TRP B CA 1
ATOM 1547 C C . TRP B 1 31 ? 6.879 -21.359 -18.875 1 48.12 31 TRP B C 1
ATOM 1549 O O . TRP B 1 31 ? 5.691 -21.609 -19.062 1 48.12 31 TRP B O 1
ATOM 1559 N N . PRO B 1 32 ? 7.562 -22.141 -19.547 1 50.22 32 PRO B N 1
ATOM 1560 C CA . PRO B 1 32 ? 6.996 -23.484 -19.469 1 50.22 32 PRO B CA 1
ATOM 1561 C C . PRO B 1 32 ? 5.926 -23.625 -18.391 1 50.22 32 PRO B C 1
ATOM 1563 O O . PRO B 1 32 ? 5.324 -24.703 -18.25 1 50.22 32 PRO B O 1
ATOM 1566 N N . ILE B 1 33 ? 5.98 -22.875 -17.188 1 55.97 33 ILE B N 1
ATOM 1567 C CA . ILE B 1 33 ? 5.984 -23.594 -15.922 1 55.97 33 ILE B CA 1
ATOM 1568 C C . ILE B 1 33 ? 4.555 -23.75 -15.414 1 55.97 33 ILE B C 1
ATOM 1570 O O . ILE B 1 33 ? 3.73 -22.844 -15.57 1 55.97 33 ILE B O 1
ATOM 1574 N N . GLY B 1 34 ? 3.926 -24.844 -15.133 1 73.81 34 GLY B N 1
ATOM 1575 C CA . GLY B 1 34 ? 2.838 -25.375 -14.32 1 73.81 34 GLY B CA 1
ATOM 1576 C C . GLY B 1 34 ? 2.398 -24.422 -13.227 1 73.81 34 GLY B C 1
ATOM 1577 O O . GLY B 1 34 ? 2.471 -23.203 -13.391 1 73.81 34 GLY B O 1
ATOM 1578 N N . GLU B 1 35 ? 1.954 -24.797 -12.352 1 78.69 35 GLU B N 1
ATOM 1579 C CA . GLU B 1 35 ? 1.433 -24.094 -11.188 1 78.69 35 GLU B CA 1
ATOM 1580 C C . GLU B 1 35 ? 2.506 -23.203 -10.555 1 78.69 35 GLU B C 1
ATOM 1582 O O . GLU B 1 35 ? 2.234 -22.062 -10.172 1 78.69 35 GLU B O 1
ATOM 1587 N N . LEU B 1 36 ? 3.764 -23.625 -10.672 1 83.56 36 LEU B N 1
ATOM 1588 C CA . LEU B 1 36 ? 4.863 -22.891 -10.055 1 83.56 36 LEU B CA 1
ATOM 1589 C C . LEU B 1 36 ? 5.164 -21.609 -10.828 1 83.56 36 LEU B C 1
ATOM 1591 O O . LEU B 1 36 ? 5.465 -20.578 -10.234 1 83.56 36 LEU B O 1
ATOM 1595 N N . GLY B 1 37 ? 5.094 -21.703 -12.125 1 84.19 37 GLY B N 1
ATOM 1596 C CA . GLY B 1 37 ? 5.324 -20.531 -12.961 1 84.19 37 GLY B CA 1
ATOM 1597 C C . GLY B 1 37 ? 4.254 -19.469 -12.805 1 84.19 37 GLY B C 1
ATOM 1598 O O . GLY B 1 37 ? 4.562 -18.281 -12.758 1 84.19 37 GLY B O 1
ATOM 1599 N N . ARG B 1 38 ? 3.098 -19.891 -12.672 1 85.25 38 ARG B N 1
ATOM 1600 C CA . ARG B 1 38 ? 1.982 -18.953 -12.508 1 85.25 38 ARG B CA 1
ATOM 1601 C C . ARG B 1 38 ? 2.084 -18.219 -11.18 1 85.25 38 ARG B C 1
ATOM 1603 O O . ARG B 1 38 ? 1.863 -17 -11.125 1 85.25 38 ARG B O 1
ATOM 1610 N N . VAL B 1 39 ? 2.473 -18.922 -10.172 1 88.06 39 VAL B N 1
ATOM 1611 C CA . VAL B 1 39 ? 2.602 -18.328 -8.844 1 88.06 39 VAL B CA 1
ATOM 1612 C C . VAL B 1 39 ? 3.756 -17.328 -8.836 1 88.06 39 VAL B C 1
ATOM 1614 O O . VAL B 1 39 ? 3.646 -16.234 -8.258 1 88.06 39 VAL B O 1
ATOM 1617 N N . ALA B 1 40 ? 4.805 -17.656 -9.477 1 89.75 40 ALA B N 1
ATOM 1618 C CA . ALA B 1 40 ? 5.953 -16.766 -9.562 1 89.75 40 ALA B CA 1
ATOM 1619 C C . ALA B 1 40 ? 5.609 -15.492 -10.328 1 89.75 40 ALA B C 1
ATOM 1621 O O . ALA B 1 40 ? 5.988 -14.391 -9.93 1 89.75 40 ALA B O 1
ATOM 1622 N N . GLN B 1 41 ? 4.941 -15.672 -11.367 1 89.31 41 GLN B N 1
ATOM 1623 C CA . GLN B 1 41 ? 4.543 -14.523 -12.172 1 89.31 41 GLN B CA 1
ATOM 1624 C C . GLN B 1 41 ? 3.627 -13.594 -11.383 1 89.31 41 GLN B C 1
ATOM 1626 O O . GLN B 1 41 ? 3.781 -12.375 -11.445 1 89.31 41 GLN B O 1
ATOM 1631 N N . ASP B 1 42 ? 2.688 -14.156 -10.742 1 91.19 42 ASP B N 1
ATOM 1632 C CA . ASP B 1 42 ? 1.813 -13.344 -9.891 1 91.19 42 ASP B CA 1
ATOM 1633 C C . ASP B 1 42 ? 2.617 -12.594 -8.836 1 91.19 42 ASP B C 1
ATOM 1635 O O . ASP B 1 42 ? 2.389 -11.406 -8.602 1 91.19 42 ASP B O 1
ATOM 1639 N N . ALA B 1 43 ? 3.52 -13.281 -8.203 1 93.94 43 ALA B N 1
ATOM 1640 C CA . ALA B 1 43 ? 4.348 -12.672 -7.168 1 93.94 43 ALA B CA 1
ATOM 1641 C C . ALA B 1 43 ? 5.125 -11.477 -7.719 1 93.94 43 ALA B C 1
ATOM 1643 O O . ALA B 1 43 ? 5.191 -10.422 -7.082 1 93.94 43 ALA B O 1
ATOM 1644 N N . ILE B 1 44 ? 5.66 -11.664 -8.891 1 93.56 44 ILE B N 1
ATOM 1645 C CA . ILE B 1 44 ? 6.43 -10.594 -9.516 1 93.56 44 ILE B CA 1
ATOM 1646 C C . ILE B 1 44 ? 5.52 -9.398 -9.797 1 93.56 44 ILE B C 1
ATOM 1648 O O . ILE B 1 44 ? 5.844 -8.266 -9.445 1 93.56 44 ILE B O 1
ATOM 1652 N N . SER B 1 45 ? 4.441 -9.656 -10.383 1 93.31 45 SER B N 1
ATOM 1653 C CA . SER B 1 45 ? 3.52 -8.586 -10.766 1 93.31 45 SER B CA 1
ATOM 1654 C C . SER B 1 45 ? 3.021 -7.82 -9.547 1 93.31 45 SER B C 1
ATOM 1656 O O . SER B 1 45 ? 2.988 -6.586 -9.555 1 93.31 45 SER B O 1
ATOM 1658 N N . ILE B 1 46 ? 2.662 -8.516 -8.531 1 95.56 46 ILE B N 1
ATOM 1659 C CA . ILE B 1 46 ? 2.176 -7.898 -7.305 1 95.56 46 ILE B CA 1
ATOM 1660 C C . ILE B 1 46 ? 3.283 -7.059 -6.672 1 95.56 46 ILE B C 1
ATOM 1662 O O . ILE B 1 46 ? 3.039 -5.938 -6.223 1 95.56 46 ILE B O 1
ATOM 1666 N N . THR B 1 47 ? 4.418 -7.613 -6.664 1 96.81 47 THR B N 1
ATOM 1667 C CA . THR B 1 47 ? 5.539 -6.914 -6.051 1 96.81 47 THR B CA 1
ATOM 1668 C C . THR B 1 47 ? 5.855 -5.629 -6.805 1 96.81 47 THR B C 1
ATOM 1670 O O . THR B 1 47 ? 6.109 -4.59 -6.191 1 96.81 47 THR B O 1
ATOM 1673 N N . ILE B 1 48 ? 5.844 -5.688 -8.094 1 95.94 48 ILE B N 1
ATOM 1674 C CA . ILE B 1 48 ? 6.074 -4.488 -8.891 1 95.94 48 ILE B CA 1
ATOM 1675 C C . ILE B 1 48 ? 5.055 -3.414 -8.516 1 95.94 48 ILE B C 1
ATOM 1677 O O . ILE B 1 48 ? 5.418 -2.256 -8.297 1 95.94 48 ILE B O 1
ATOM 1681 N N . CYS B 1 49 ? 3.832 -3.744 -8.391 1 96.25 49 CYS B N 1
ATOM 1682 C CA . CYS B 1 49 ? 2.764 -2.811 -8.047 1 96.25 49 CYS B CA 1
ATOM 1683 C C . CYS B 1 49 ? 2.986 -2.209 -6.664 1 96.25 49 CYS B C 1
ATOM 1685 O O . CYS B 1 49 ? 2.871 -0.996 -6.484 1 96.25 49 CYS B O 1
ATOM 1687 N N . GLU B 1 50 ? 3.342 -3.045 -5.762 1 97.88 50 GLU B N 1
ATOM 1688 C CA . GLU B 1 50 ? 3.543 -2.588 -4.391 1 97.88 50 GLU B CA 1
ATOM 1689 C C . GLU B 1 50 ? 4.754 -1.665 -4.289 1 97.88 50 GLU B C 1
ATOM 1691 O O . GLU B 1 50 ? 4.727 -0.675 -3.555 1 97.88 50 GLU B O 1
ATOM 1696 N N . VAL B 1 51 ? 5.816 -2.002 -4.969 1 97.75 51 VAL B N 1
ATOM 1697 C CA . VAL B 1 51 ? 7.012 -1.169 -4.938 1 97.75 51 VAL B CA 1
ATOM 1698 C C . VAL B 1 51 ? 6.711 0.194 -5.559 1 97.75 51 VAL B C 1
ATOM 1700 O O . VAL B 1 51 ? 7.125 1.228 -5.027 1 97.75 51 VAL B O 1
ATOM 1703 N N . ASN B 1 52 ? 5.992 0.186 -6.633 1 97.44 52 ASN B N 1
ATOM 1704 C CA . ASN B 1 52 ? 5.605 1.448 -7.258 1 97.44 52 ASN B CA 1
ATOM 1705 C C . ASN B 1 52 ? 4.777 2.311 -6.312 1 97.44 52 ASN B C 1
ATOM 1707 O O . ASN B 1 52 ? 5.004 3.518 -6.207 1 97.44 52 ASN B O 1
ATOM 1711 N N . HIS B 1 53 ? 3.906 1.705 -5.648 1 96.69 53 HIS B N 1
ATOM 1712 C CA . HIS B 1 53 ? 3.049 2.436 -4.723 1 96.69 53 HIS B CA 1
ATOM 1713 C C . HIS B 1 53 ? 3.85 2.979 -3.543 1 96.69 53 HIS B C 1
ATOM 1715 O O . HIS B 1 53 ? 3.676 4.133 -3.148 1 96.69 53 HIS B O 1
ATOM 1721 N N . ALA B 1 54 ? 4.641 2.131 -2.977 1 97.06 54 ALA B N 1
ATOM 1722 C CA . ALA B 1 54 ? 5.477 2.562 -1.862 1 97.06 54 ALA B CA 1
ATOM 1723 C C . ALA B 1 54 ? 6.375 3.729 -2.271 1 97.06 54 ALA B C 1
ATOM 1725 O O . ALA B 1 54 ? 6.527 4.695 -1.523 1 97.06 54 ALA B O 1
ATOM 1726 N N . LYS B 1 55 ? 6.949 3.631 -3.422 1 96.56 55 LYS B N 1
ATOM 1727 C CA . LYS B 1 55 ? 7.809 4.695 -3.932 1 96.56 55 LYS B CA 1
ATOM 1728 C C . LYS B 1 55 ? 7.035 6.004 -4.074 1 96.56 55 LYS B C 1
ATOM 1730 O O . LYS B 1 55 ? 7.508 7.059 -3.652 1 96.56 55 LYS B O 1
ATOM 1735 N N . ALA B 1 56 ? 5.906 5.898 -4.645 1 95.69 56 ALA B N 1
ATOM 1736 C CA . ALA B 1 56 ? 5.078 7.09 -4.816 1 95.69 56 ALA B CA 1
ATOM 1737 C C . ALA B 1 56 ? 4.75 7.727 -3.469 1 95.69 56 ALA B C 1
ATOM 1739 O O . ALA B 1 56 ? 4.781 8.953 -3.33 1 95.69 56 ALA B O 1
ATOM 1740 N N . PHE B 1 57 ? 4.402 6.922 -2.512 1 95.81 57 PHE B N 1
ATOM 1741 C CA . PHE B 1 57 ? 4.121 7.406 -1.167 1 95.81 57 PHE B CA 1
ATOM 1742 C C . PHE B 1 57 ? 5.324 8.141 -0.592 1 95.81 57 PHE B C 1
ATOM 1744 O O . PHE B 1 57 ? 5.203 9.273 -0.126 1 95.81 57 PHE B O 1
ATOM 1751 N N . ILE B 1 58 ? 6.402 7.539 -0.656 1 94.31 58 ILE B N 1
ATOM 1752 C CA . ILE B 1 58 ? 7.629 8.07 -0.075 1 94.31 58 ILE B CA 1
ATOM 1753 C C . ILE B 1 58 ? 8.016 9.367 -0.791 1 94.31 58 ILE B C 1
ATOM 1755 O O . ILE B 1 58 ? 8.383 10.352 -0.149 1 94.31 58 ILE B O 1
ATOM 1759 N N . ASP B 1 59 ? 7.914 9.414 -2.084 1 93.5 59 ASP B N 1
ATOM 1760 C CA . ASP B 1 59 ? 8.25 10.586 -2.889 1 93.5 59 ASP B CA 1
ATOM 1761 C C . ASP B 1 59 ? 7.336 11.766 -2.549 1 93.5 59 ASP B C 1
ATOM 1763 O O . ASP B 1 59 ? 7.676 12.922 -2.814 1 93.5 59 ASP B O 1
ATOM 1767 N N . SER B 1 60 ? 6.203 11.477 -2.006 1 91.31 60 SER B N 1
ATOM 1768 C CA . SER B 1 60 ? 5.234 12.531 -1.73 1 91.31 60 SER B CA 1
ATOM 1769 C C . SER B 1 60 ? 5.516 13.211 -0.394 1 91.31 60 SER B C 1
ATOM 1771 O O . SER B 1 60 ? 4.969 14.273 -0.105 1 91.31 60 SER B O 1
ATOM 1773 N N . ILE B 1 61 ? 6.312 12.633 0.451 1 90.38 61 ILE B N 1
ATOM 1774 C CA . ILE B 1 61 ? 6.484 13.055 1.836 1 90.38 61 ILE B CA 1
ATOM 1775 C C . ILE B 1 61 ? 6.969 14.5 1.875 1 90.38 61 ILE B C 1
ATOM 1777 O O . ILE B 1 61 ? 6.414 15.328 2.598 1 90.38 61 ILE B O 1
ATOM 1781 N N . PRO B 1 62 ? 7.957 14.922 1.041 1 87 62 PRO B N 1
ATOM 1782 C CA . PRO B 1 62 ? 8.438 16.312 1.093 1 87 62 PRO B CA 1
ATOM 1783 C C . PRO B 1 62 ? 7.379 17.312 0.67 1 87 62 PRO B C 1
ATOM 1785 O O . PRO B 1 62 ? 7.508 18.516 0.958 1 87 62 PRO B O 1
ATOM 1788 N N . ASN B 1 63 ? 6.297 16.859 0.07 1 86.44 63 ASN B N 1
ATOM 1789 C CA . ASN B 1 63 ? 5.266 17.75 -0.453 1 86.44 63 ASN B CA 1
ATOM 1790 C C . ASN B 1 63 ? 4.07 17.828 0.489 1 86.44 63 ASN B C 1
ATOM 1792 O O . ASN B 1 63 ? 3.08 18.5 0.184 1 86.44 63 ASN B O 1
ATOM 1796 N N . LEU B 1 64 ? 4.129 17.172 1.583 1 87.81 64 LEU B N 1
ATOM 1797 C CA . LEU B 1 64 ? 3.033 17.219 2.543 1 87.81 64 LEU B CA 1
ATOM 1798 C C . LEU B 1 64 ? 2.879 18.625 3.119 1 87.81 64 LEU B C 1
ATOM 1800 O O . LEU B 1 64 ? 3.873 19.297 3.41 1 87.81 64 LEU B O 1
ATOM 1804 N N . LYS B 1 65 ? 1.674 18.984 3.279 1 83.88 65 LYS B N 1
ATOM 1805 C CA . LYS B 1 65 ? 1.37 20.328 3.791 1 83.88 65 LYS B CA 1
ATOM 1806 C C . LYS B 1 65 ? 1.85 20.484 5.23 1 83.88 65 LYS B C 1
ATOM 1808 O O . LYS B 1 65 ? 2.217 21.578 5.652 1 83.88 65 LYS B O 1
ATOM 1813 N N . SER B 1 66 ? 1.776 19.375 5.98 1 80.56 66 SER B N 1
ATOM 1814 C CA . SER B 1 66 ? 2.158 19.406 7.391 1 80.56 66 SER B CA 1
ATOM 1815 C C . SER B 1 66 ? 3.662 19.594 7.551 1 80.56 66 SER B C 1
ATOM 1817 O O . SER B 1 66 ? 4.137 19.953 8.633 1 80.56 66 SER B O 1
ATOM 1819 N N . LEU B 1 67 ? 4.414 19.031 6.66 1 77.19 67 LEU B N 1
ATOM 1820 C CA . LEU B 1 67 ? 5.863 19.156 6.766 1 77.19 67 LEU B CA 1
ATOM 1821 C C . LEU B 1 67 ? 6.301 20.594 6.488 1 77.19 67 LEU B C 1
ATOM 1823 O O . LEU B 1 67 ? 7.395 21 6.879 1 77.19 67 LEU B O 1
ATOM 1827 N N . GLY B 1 68 ? 5.395 21.453 6.578 1 60.97 68 GLY B N 1
ATOM 1828 C CA . GLY B 1 68 ? 5.797 22.828 6.398 1 60.97 68 GLY B CA 1
ATOM 1829 C C . GLY B 1 68 ? 7.168 22.984 5.758 1 60.97 68 GLY B C 1
ATOM 1830 O O . GLY B 1 68 ? 7.855 21.984 5.523 1 60.97 68 GLY B O 1
ATOM 1831 N N . TYR B 1 69 ? 7.559 24.156 5.32 1 54.91 69 TYR B N 1
ATOM 1832 C CA . TYR B 1 69 ? 8.852 24.531 4.77 1 54.91 69 TYR B CA 1
ATOM 1833 C C . TYR B 1 69 ? 9.984 24.125 5.699 1 54.91 69 TYR B C 1
ATOM 1835 O O . TYR B 1 69 ? 10.352 24.875 6.609 1 54.91 69 TYR B O 1
ATOM 1843 N N . VAL B 1 70 ? 9.75 22.781 6.141 1 56.38 70 VAL B N 1
ATOM 1844 C CA . VAL B 1 70 ? 10.898 22.391 6.945 1 56.38 70 VAL B CA 1
ATOM 1845 C C . VAL B 1 70 ? 12.188 22.906 6.301 1 56.38 70 VAL B C 1
ATOM 1847 O O . VAL B 1 70 ? 12.523 22.516 5.18 1 56.38 70 VAL B O 1
ATOM 1850 N N . GLU B 1 71 ? 12.414 24.125 6.535 1 60.16 71 GLU B N 1
ATOM 1851 C CA . GLU B 1 71 ? 13.664 24.781 6.164 1 60.16 71 GLU B CA 1
ATOM 1852 C C . GLU B 1 71 ? 14.812 24.328 7.059 1 60.16 71 GLU B C 1
ATOM 1854 O O . GLU B 1 71 ? 14.586 23.797 8.148 1 60.16 71 GLU B O 1
ATOM 1859 N N . GLY B 1 72 ? 15.945 24.109 6.582 1 63.97 72 GLY B N 1
ATOM 1860 C CA . GLY B 1 72 ? 17.203 23.906 7.289 1 63.97 72 GLY B CA 1
ATOM 1861 C C . GLY B 1 72 ? 17.688 22.469 7.242 1 63.97 72 GLY B C 1
ATOM 1862 O O . GLY B 1 72 ? 17.438 21.75 6.266 1 63.97 72 GLY B O 1
ATOM 1863 N N . VAL B 1 73 ? 18.375 22.062 8.188 1 58.34 73 VAL B N 1
ATOM 1864 C CA . VAL B 1 73 ? 19.125 20.812 8.281 1 58.34 73 VAL B CA 1
ATOM 1865 C C . VAL B 1 73 ? 18.156 19.625 8.297 1 58.34 73 VAL B C 1
ATOM 1867 O O . VAL B 1 73 ? 18.375 18.625 7.621 1 58.34 73 VAL B O 1
ATOM 1870 N N . ASN B 1 74 ? 16.969 19.828 8.867 1 67.56 74 ASN B N 1
ATOM 1871 C CA . ASN B 1 74 ? 16.031 18.719 9.023 1 67.56 74 ASN B CA 1
ATOM 1872 C C . ASN B 1 74 ? 15.297 18.422 7.723 1 67.56 74 ASN B C 1
ATOM 1874 O O . ASN B 1 74 ? 15.07 17.266 7.387 1 67.56 74 ASN B O 1
ATOM 1878 N N . GLY B 1 75 ? 15.062 19.5 7.016 1 74.5 75 GLY B N 1
ATOM 1879 C CA . GLY B 1 75 ? 14.461 19.328 5.703 1 74.5 75 GLY B CA 1
ATOM 1880 C C . GLY B 1 75 ? 15.359 18.609 4.723 1 74.5 75 GLY B C 1
ATOM 1881 O O . GLY B 1 75 ? 14.898 17.734 3.973 1 74.5 75 GLY B O 1
ATOM 1882 N N . ASN B 1 76 ? 16.625 18.844 4.957 1 80.81 76 ASN B N 1
ATOM 1883 C CA . ASN B 1 76 ? 17.594 18.219 4.078 1 80.81 76 ASN B CA 1
ATOM 1884 C C . ASN B 1 76 ? 17.734 16.719 4.363 1 80.81 76 ASN B C 1
ATOM 1886 O O . ASN B 1 76 ? 17.891 15.922 3.443 1 80.81 76 ASN B O 1
ATOM 1890 N N . GLN B 1 77 ? 17.641 16.359 5.617 1 83.75 77 GLN B N 1
ATOM 1891 C CA . GLN B 1 77 ? 17.734 14.961 5.988 1 83.75 77 GLN B CA 1
ATOM 1892 C C . GLN B 1 77 ? 16.547 14.164 5.457 1 83.75 77 GLN B C 1
ATOM 1894 O O . GLN B 1 77 ? 16.719 13.031 4.996 1 83.75 77 GLN B O 1
ATOM 1899 N N . VAL B 1 78 ? 15.43 14.766 5.508 1 86.25 78 VAL B N 1
ATOM 1900 C CA . VAL B 1 78 ? 14.227 14.125 4.984 1 86.25 78 VAL B CA 1
ATOM 1901 C C . VAL B 1 78 ? 14.352 13.938 3.475 1 86.25 78 VAL B C 1
ATOM 1903 O O . VAL B 1 78 ? 14.055 12.867 2.947 1 86.25 78 VAL B O 1
ATOM 1906 N N . LEU B 1 79 ? 14.883 14.938 2.863 1 88.75 79 LEU B N 1
ATOM 1907 C CA . LEU B 1 79 ? 15.039 14.867 1.415 1 88.75 79 LEU B CA 1
ATOM 1908 C C . LEU B 1 79 ? 16.062 13.797 1.03 1 88.75 79 LEU B C 1
ATOM 1910 O O . LEU B 1 79 ? 15.859 13.07 0.055 1 88.75 79 LEU B O 1
ATOM 1914 N N . GLN B 1 80 ? 17.062 13.703 1.78 1 88.06 80 GLN B N 1
ATOM 1915 C CA . GLN B 1 80 ? 18.094 12.695 1.506 1 88.06 80 GLN B CA 1
ATOM 1916 C C . GLN B 1 80 ? 17.547 11.289 1.73 1 88.06 80 GLN B C 1
ATOM 1918 O O . GLN B 1 80 ? 17.812 10.383 0.939 1 88.06 80 GLN B O 1
ATOM 1923 N N . CYS B 1 81 ? 16.844 11.148 2.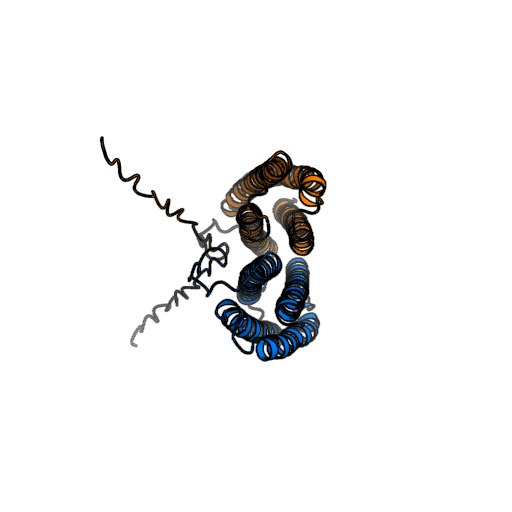75 1 90.12 81 CYS B N 1
ATOM 1924 C CA . CYS B 1 81 ? 16.234 9.859 3.055 1 90.12 81 CYS B CA 1
ATOM 1925 C C . CYS B 1 81 ? 15.273 9.445 1.953 1 90.12 81 CYS B C 1
ATOM 1927 O O . CYS B 1 81 ? 15.344 8.32 1.447 1 90.12 81 CYS B O 1
ATOM 1929 N N . VAL B 1 82 ? 14.461 10.383 1.57 1 91.94 82 VAL B N 1
ATOM 1930 C CA . VAL B 1 82 ? 13.461 10.109 0.545 1 91.94 82 VAL B CA 1
ATOM 1931 C C . VAL B 1 82 ? 14.148 9.789 -0.779 1 91.94 82 VAL B C 1
ATOM 1933 O O . VAL B 1 82 ? 13.797 8.82 -1.449 1 91.94 82 VAL B O 1
ATOM 1936 N N . GLY B 1 83 ? 15.148 10.562 -1.111 1 93.69 83 GLY B N 1
ATOM 1937 C CA . GLY B 1 83 ? 15.891 10.312 -2.336 1 93.69 83 GLY B CA 1
ATOM 1938 C C . GLY B 1 83 ? 16.594 8.969 -2.346 1 93.69 83 GLY B C 1
ATOM 1939 O O . GLY B 1 83 ? 16.547 8.25 -3.346 1 93.69 83 GLY B O 1
ATOM 1940 N N . GLY B 1 84 ? 17.219 8.656 -1.299 1 94.31 84 GLY B N 1
ATOM 1941 C CA . GLY B 1 84 ? 17.906 7.379 -1.18 1 94.31 84 GLY B CA 1
ATOM 1942 C C . GLY B 1 84 ? 16.969 6.188 -1.284 1 94.31 84 GLY B C 1
ATOM 1943 O O . GLY B 1 84 ? 17.25 5.234 -2.016 1 94.31 84 GLY B O 1
ATOM 1944 N N . LEU B 1 85 ? 15.875 6.242 -0.621 1 94.88 85 LEU B N 1
ATOM 1945 C CA . LEU B 1 85 ? 14.891 5.168 -0.672 1 94.88 85 LEU B CA 1
ATOM 1946 C C . LEU B 1 85 ? 14.297 5.043 -2.07 1 94.88 85 LEU B C 1
ATOM 1948 O O . LEU B 1 85 ? 14.109 3.934 -2.574 1 94.88 85 LEU B O 1
ATOM 1952 N N . SER B 1 86 ? 14 6.16 -2.627 1 95.31 86 SER B N 1
ATOM 1953 C CA . SER B 1 86 ? 13.461 6.172 -3.98 1 95.31 86 SER B CA 1
ATOM 1954 C C . SER B 1 86 ? 14.406 5.492 -4.961 1 95.31 86 SER B C 1
ATOM 1956 O O . SER B 1 86 ? 13.984 4.668 -5.777 1 95.31 86 SER B O 1
ATOM 1958 N N . ASP B 1 87 ? 15.641 5.777 -4.816 1 95.56 87 ASP B N 1
ATOM 1959 C CA . ASP B 1 87 ? 16.641 5.168 -5.688 1 95.56 87 ASP B CA 1
ATOM 1960 C C . ASP B 1 87 ? 16.734 3.664 -5.453 1 95.56 87 ASP B C 1
ATOM 1962 O O . ASP B 1 87 ? 16.812 2.885 -6.402 1 95.56 87 ASP B O 1
ATOM 1966 N N . ALA B 1 88 ? 16.75 3.328 -4.23 1 96.12 88 ALA B N 1
ATOM 1967 C CA . ALA B 1 88 ? 16.797 1.908 -3.889 1 96.12 88 ALA B CA 1
ATOM 1968 C C . ALA B 1 88 ? 15.609 1.158 -4.469 1 96.12 88 ALA B C 1
ATOM 1970 O O . ALA B 1 88 ? 15.758 0.055 -5 1 96.12 88 ALA B O 1
ATOM 1971 N N . MET B 1 89 ? 14.477 1.732 -4.438 1 96.81 89 MET B N 1
ATOM 1972 C CA . MET B 1 89 ? 13.266 1.113 -4.969 1 96.81 89 MET B CA 1
ATOM 1973 C C . MET B 1 89 ? 13.312 1.038 -6.492 1 96.81 89 MET B C 1
ATOM 1975 O O . MET B 1 89 ? 12.844 0.066 -7.086 1 96.81 89 MET B O 1
ATOM 1979 N N . ASN B 1 90 ? 13.875 2.002 -7.117 1 96.69 90 ASN B N 1
ATOM 1980 C CA . ASN B 1 90 ? 14.062 1.948 -8.562 1 96.69 90 ASN B CA 1
ATOM 1981 C C . ASN B 1 90 ? 14.945 0.771 -8.969 1 96.69 90 ASN B C 1
ATOM 1983 O O . ASN B 1 90 ? 14.688 0.117 -9.984 1 96.69 90 ASN B O 1
ATOM 1987 N N . ASN B 1 91 ? 15.938 0.575 -8.188 1 96 91 ASN B N 1
ATOM 1988 C CA . ASN B 1 91 ? 16.812 -0.563 -8.461 1 96 91 ASN B CA 1
ATOM 1989 C C . ASN B 1 91 ? 16.047 -1.885 -8.359 1 96 91 ASN B C 1
ATOM 1991 O O . ASN B 1 91 ? 16.219 -2.77 -9.195 1 96 91 ASN B O 1
ATOM 1995 N N . VAL B 1 92 ? 15.25 -2.025 -7.363 1 96.94 92 VAL B N 1
ATOM 1996 C CA . VAL B 1 92 ? 14.422 -3.217 -7.195 1 96.94 92 VAL B CA 1
ATOM 1997 C C . VAL B 1 92 ? 13.477 -3.365 -8.383 1 96.94 92 VAL B C 1
ATOM 1999 O O . VAL B 1 92 ? 13.367 -4.445 -8.969 1 96.94 92 VAL B O 1
ATOM 2002 N N . LEU B 1 93 ? 12.852 -2.281 -8.781 1 96.5 93 LEU B N 1
ATOM 2003 C CA . LEU B 1 93 ? 11.898 -2.289 -9.883 1 96.5 93 LEU B CA 1
ATOM 2004 C C . LEU B 1 93 ? 12.57 -2.707 -11.188 1 96.5 93 LEU B C 1
ATOM 2006 O O . LEU B 1 93 ? 12.008 -3.488 -11.961 1 96.5 93 LEU B O 1
ATOM 2010 N N . ASN B 1 94 ? 13.703 -2.178 -11.367 1 94.25 94 ASN B N 1
ATOM 2011 C CA . ASN B 1 94 ? 14.445 -2.529 -12.57 1 94.25 94 ASN B CA 1
ATOM 2012 C C . ASN B 1 94 ? 14.703 -4.031 -12.656 1 94.25 94 ASN B C 1
ATOM 2014 O O . ASN B 1 94 ? 14.5 -4.641 -13.711 1 94.25 94 ASN B O 1
ATOM 2018 N N . GLU B 1 95 ? 15.094 -4.586 -11.562 1 93.25 95 GLU B N 1
ATOM 2019 C CA . GLU B 1 95 ? 15.391 -6.016 -11.555 1 93.25 95 GLU B CA 1
ATOM 2020 C C . GLU B 1 95 ? 14.117 -6.84 -11.664 1 93.25 95 GLU B C 1
ATOM 2022 O O . GLU B 1 95 ? 14.094 -7.871 -12.344 1 93.25 95 GLU B O 1
ATOM 2027 N N . LEU B 1 96 ? 13.07 -6.453 -11.055 1 93.88 96 LEU B N 1
ATOM 2028 C CA . LEU B 1 96 ? 11.797 -7.148 -11.148 1 93.88 96 LEU B CA 1
ATOM 2029 C C . LEU B 1 96 ? 11.266 -7.121 -12.586 1 93.88 96 LEU B C 1
ATOM 2031 O O . LEU B 1 96 ? 10.734 -8.117 -13.07 1 93.88 96 LEU B O 1
ATOM 2035 N N . ASN B 1 97 ? 11.398 -5.996 -13.188 1 91.75 97 ASN B N 1
ATOM 2036 C CA . ASN B 1 97 ? 10.953 -5.879 -14.57 1 91.75 97 ASN B CA 1
ATOM 2037 C C . ASN B 1 97 ? 11.742 -6.801 -15.5 1 91.75 97 ASN B C 1
ATOM 2039 O O . ASN B 1 97 ? 11.18 -7.395 -16.422 1 91.75 97 ASN B O 1
ATOM 2043 N N . LYS B 1 98 ? 13.008 -6.918 -15.242 1 88.69 98 LYS B N 1
ATOM 2044 C CA . LYS B 1 98 ? 13.812 -7.875 -16 1 88.69 98 LYS B CA 1
ATOM 2045 C C . LYS B 1 98 ? 13.305 -9.297 -15.797 1 88.69 98 LYS B C 1
ATOM 2047 O O . LYS B 1 98 ? 13.188 -10.07 -16.75 1 88.69 98 LYS B O 1
ATOM 2052 N N . LEU B 1 99 ? 13.023 -9.648 -14.562 1 86.56 99 LEU B N 1
ATOM 2053 C CA . LEU B 1 99 ? 12.539 -10.984 -14.234 1 86.56 99 LEU B CA 1
ATOM 2054 C C . LEU B 1 99 ? 11.195 -11.25 -14.898 1 86.56 99 LEU B C 1
ATOM 2056 O O . LEU B 1 99 ? 10.906 -12.375 -15.312 1 86.56 99 LEU B O 1
ATOM 2060 N N . GLN B 1 100 ? 10.406 -10.281 -14.914 1 86.44 100 GLN B N 1
ATOM 2061 C CA . GLN B 1 100 ? 9.086 -10.414 -15.523 1 86.44 100 GLN B CA 1
ATOM 2062 C C . GLN B 1 100 ? 9.195 -10.734 -17 1 86.44 100 GLN B C 1
ATOM 2064 O O . GLN B 1 100 ? 8.375 -11.484 -17.547 1 86.44 100 GLN B O 1
ATOM 2069 N N . GLN B 1 101 ? 10.133 -10.188 -17.594 1 79.81 101 GLN B N 1
ATOM 2070 C CA . GLN B 1 101 ? 10.32 -10.383 -19.031 1 79.81 101 GLN B CA 1
ATOM 2071 C C . GLN B 1 101 ? 11 -11.719 -19.312 1 79.81 101 GLN B C 1
ATOM 2073 O O . GLN B 1 101 ? 10.875 -12.273 -20.406 1 79.81 101 GLN B O 1
ATOM 2078 N N . LEU B 1 102 ? 11.883 -12.125 -18.281 1 66.31 102 LEU B N 1
ATOM 2079 C CA . LEU B 1 102 ? 12.688 -13.32 -18.531 1 66.31 102 LEU B CA 1
ATOM 2080 C C . LEU B 1 102 ? 11.812 -14.57 -18.531 1 66.31 102 LEU B C 1
ATOM 2082 O O . LEU B 1 102 ? 10.875 -14.688 -17.734 1 66.31 102 LEU B O 1
ATOM 2086 N N . GLY B 1 103 ? 11.523 -14.961 -19.656 1 54.12 103 GLY B N 1
ATOM 2087 C CA . GLY B 1 103 ? 10.914 -16.281 -19.828 1 54.12 103 GLY B CA 1
ATOM 2088 C C . GLY B 1 103 ? 11.672 -17.375 -19.109 1 54.12 103 GLY B C 1
ATOM 2089 O O . GLY B 1 103 ? 12.758 -17.141 -18.578 1 54.12 103 GLY B O 1
ATOM 2090 N N . VAL B 1 104 ? 11.195 -18.594 -18.547 1 52.12 104 VAL B N 1
ATOM 2091 C CA . VAL B 1 104 ? 11.703 -19.766 -17.859 1 52.12 104 VAL B CA 1
ATOM 2092 C C . VAL B 1 104 ? 13.133 -20.047 -18.312 1 52.12 104 VAL B C 1
ATOM 2094 O O . VAL B 1 104 ? 13.961 -20.531 -17.531 1 52.12 104 VAL B O 1
ATOM 2097 N N . GLY B 1 105 ? 13.539 -19.516 -19.516 1 50.22 105 GLY B N 1
ATOM 2098 C CA . GLY B 1 105 ? 14.789 -20 -20.078 1 50.22 105 GLY B CA 1
ATOM 2099 C C . GLY B 1 105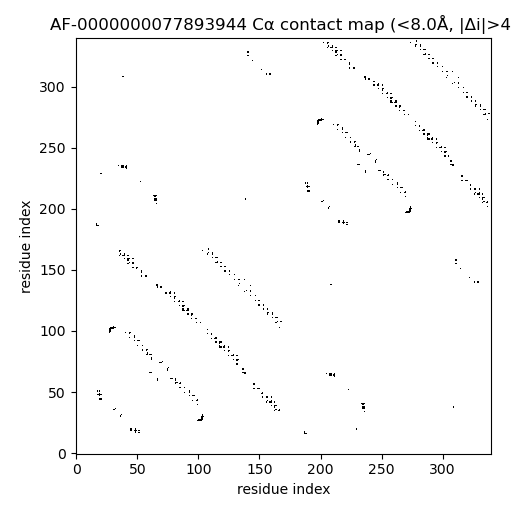 ? 15.961 -19.094 -19.781 1 50.22 105 GLY B C 1
ATOM 2100 O O . GLY B 1 105 ? 17.109 -19.453 -20.031 1 50.22 105 GLY B O 1
ATOM 2101 N N . SER B 1 106 ? 15.688 -18.016 -1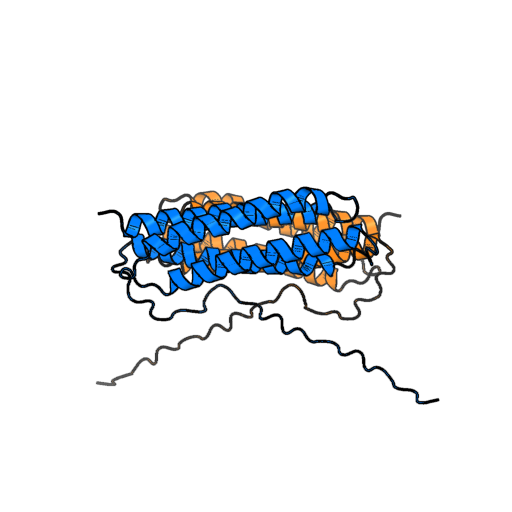9.391 1 54.72 106 SER B N 1
ATOM 2102 C CA . SER B 1 106 ? 16.828 -17.109 -19.266 1 54.72 106 SER B CA 1
ATOM 2103 C C . SER B 1 106 ? 17.469 -17.219 -17.891 1 54.72 106 SER B C 1
ATOM 2105 O O . SER B 1 106 ? 16.828 -17.672 -16.938 1 54.72 106 SER B O 1
ATOM 2107 N N . PRO B 1 107 ? 18.906 -17.109 -17.891 1 54.84 107 PRO B N 1
ATOM 2108 C CA . PRO B 1 107 ? 19.672 -17.281 -16.656 1 54.84 107 PRO B CA 1
ATOM 2109 C C . PRO B 1 107 ? 19.078 -16.484 -15.484 1 54.84 107 PRO B C 1
ATOM 2111 O O . PRO B 1 107 ? 19.609 -15.445 -15.102 1 54.84 107 PRO B O 1
ATOM 2114 N N . ILE B 1 108 ? 17.906 -16.75 -15 1 58.97 108 ILE B N 1
ATOM 2115 C CA . ILE B 1 108 ? 17.047 -16.156 -13.984 1 58.97 108 ILE B CA 1
ATOM 2116 C C . ILE B 1 108 ? 17.734 -16.25 -12.617 1 58.97 108 ILE B C 1
ATOM 2118 O O . ILE B 1 108 ? 17.547 -15.367 -11.773 1 58.97 108 ILE B O 1
ATOM 2122 N N . TYR B 1 109 ? 18.766 -17.234 -12.531 1 61.5 109 TYR B N 1
ATOM 2123 C CA . TYR B 1 109 ? 19.453 -17.344 -11.242 1 61.5 109 TYR B CA 1
ATOM 2124 C C . TYR B 1 109 ? 20.234 -16.062 -10.93 1 61.5 109 TYR B C 1
ATOM 2126 O O . TYR B 1 109 ? 20.219 -15.586 -9.797 1 61.5 109 TYR B O 1
ATOM 2134 N N . GLY B 1 110 ? 20.766 -15.438 -11.984 1 69.81 110 GLY B N 1
ATOM 2135 C CA . GLY B 1 110 ? 21.469 -14.18 -11.766 1 69.81 110 GLY B CA 1
ATOM 2136 C C . GLY B 1 110 ? 20.531 -13.047 -11.367 1 69.81 110 GLY B C 1
ATOM 2137 O O . GLY B 1 110 ? 20.891 -12.211 -10.547 1 69.81 110 GLY B O 1
ATOM 2138 N N . GLY B 1 111 ? 19.328 -13.203 -11.75 1 79.75 111 GLY B N 1
ATOM 2139 C CA . GLY B 1 111 ? 18.375 -12.148 -11.461 1 79.75 111 GLY B CA 1
ATOM 2140 C C . GLY B 1 111 ? 17.922 -12.133 -10.008 1 79.75 111 GLY B C 1
ATOM 2141 O O . GLY B 1 111 ? 17.797 -11.062 -9.406 1 79.75 111 GLY B O 1
ATOM 2142 N N . THR B 1 112 ? 17.891 -13.383 -9.391 1 86.5 112 THR B N 1
ATOM 2143 C CA . THR B 1 112 ? 17.438 -13.445 -8.008 1 86.5 112 THR B CA 1
ATOM 2144 C C . THR B 1 112 ? 18.531 -12.961 -7.062 1 86.5 112 THR B C 1
ATOM 2146 O O . THR B 1 112 ? 18.25 -12.297 -6.059 1 86.5 112 THR B O 1
ATOM 2149 N N . ARG B 1 113 ? 19.781 -13.227 -7.332 1 87.62 113 ARG B N 1
ATOM 2150 C CA . ARG B 1 113 ? 20.891 -12.734 -6.512 1 87.62 113 ARG B CA 1
ATOM 2151 C C . ARG B 1 113 ? 20.984 -11.211 -6.566 1 87.62 113 ARG B C 1
ATOM 2153 O O . ARG B 1 113 ? 21.203 -10.562 -5.543 1 87.62 113 ARG B O 1
ATOM 2160 N N . VAL B 1 114 ? 20.859 -10.711 -7.727 1 90.94 114 VAL B N 1
ATOM 2161 C CA . VAL B 1 114 ? 20.891 -9.266 -7.891 1 90.94 114 VAL B CA 1
ATOM 2162 C C . VAL B 1 114 ? 19.719 -8.625 -7.141 1 90.94 114 VAL B C 1
ATOM 2164 O O . VAL B 1 114 ? 19.891 -7.621 -6.449 1 90.94 114 VAL B O 1
ATOM 2167 N N . LEU B 1 115 ? 18.609 -9.266 -7.285 1 93.75 115 LEU B N 1
ATOM 2168 C CA . LEU B 1 115 ? 17.422 -8.758 -6.594 1 93.75 115 LEU B CA 1
ATOM 2169 C C . LEU B 1 115 ? 17.641 -8.766 -5.082 1 93.75 115 LEU B C 1
ATOM 2171 O O . LEU B 1 115 ? 17.219 -7.836 -4.391 1 93.75 115 LEU B O 1
ATOM 2175 N N . GLU B 1 116 ? 18.266 -9.75 -4.52 1 93.5 116 GLU B N 1
ATOM 2176 C CA . GLU B 1 116 ? 18.594 -9.82 -3.1 1 93.5 116 GLU B CA 1
ATOM 2177 C C . GLU B 1 116 ? 19.469 -8.656 -2.672 1 93.5 116 GLU B C 1
ATOM 2179 O O . GLU B 1 116 ? 19.234 -8.039 -1.631 1 93.5 116 GLU B O 1
ATOM 2184 N N . SER B 1 117 ? 20.406 -8.359 -3.471 1 92.75 117 SER B N 1
ATOM 2185 C CA . SER B 1 117 ? 21.281 -7.223 -3.191 1 92.75 117 SER B CA 1
ATOM 2186 C C . SER B 1 117 ? 20.516 -5.91 -3.207 1 92.75 117 SER B C 1
ATOM 2188 O O . SER B 1 117 ? 20.734 -5.039 -2.365 1 92.75 117 SER B O 1
ATOM 2190 N N . MET B 1 118 ? 19.609 -5.809 -4.129 1 92.94 118 MET B N 1
ATOM 2191 C CA . MET B 1 118 ? 18.828 -4.578 -4.238 1 92.94 118 MET B CA 1
ATOM 2192 C C . MET B 1 118 ? 17.922 -4.402 -3.027 1 92.94 118 MET B C 1
ATOM 2194 O O . MET B 1 118 ? 17.766 -3.289 -2.52 1 92.94 118 MET B O 1
ATOM 2198 N N . VAL B 1 119 ? 17.312 -5.477 -2.574 1 94.5 119 VAL B N 1
ATOM 2199 C CA . VAL B 1 119 ? 16.422 -5.383 -1.424 1 94.5 119 VAL B CA 1
ATOM 2200 C C . VAL B 1 119 ? 17.234 -5.039 -0.173 1 94.5 119 VAL B C 1
ATOM 2202 O O . VAL B 1 119 ? 16.75 -4.336 0.714 1 94.5 119 VAL B O 1
ATOM 2205 N N . ASN B 1 120 ? 18.438 -5.496 -0.037 1 93.31 120 ASN B N 1
ATOM 2206 C CA . ASN B 1 120 ? 19.312 -5.102 1.055 1 93.31 120 ASN B CA 1
ATOM 2207 C C . ASN B 1 120 ? 19.562 -3.598 1.053 1 93.31 120 ASN B C 1
ATOM 2209 O O . ASN B 1 120 ? 19.719 -2.986 2.113 1 93.31 120 ASN B O 1
ATOM 2213 N N . GLY B 1 121 ? 19.656 -3.037 -0.134 1 92.62 121 GLY B N 1
ATOM 2214 C CA . GLY B 1 121 ? 19.734 -1.588 -0.239 1 92.62 121 GLY B CA 1
ATOM 2215 C C . GLY B 1 121 ? 18.531 -0.883 0.377 1 92.62 121 GLY B C 1
ATOM 2216 O O . GLY B 1 121 ? 18.703 0.13 1.062 1 92.62 121 GLY B O 1
ATOM 2217 N N . VAL B 1 122 ? 17.391 -1.426 0.148 1 94.12 122 VAL B N 1
ATOM 2218 C CA . VAL B 1 122 ? 16.172 -0.867 0.729 1 94.12 122 VAL B CA 1
ATOM 2219 C C . VAL B 1 122 ? 16.234 -0.941 2.252 1 94.12 122 VAL B C 1
ATOM 2221 O O . VAL B 1 122 ? 15.922 0.031 2.943 1 94.12 122 VAL B O 1
ATOM 2224 N N . VAL B 1 123 ? 16.703 -2.039 2.799 1 93 123 VAL B N 1
ATOM 2225 C CA . VAL B 1 123 ? 16.797 -2.24 4.242 1 93 123 VAL B CA 1
ATOM 2226 C C . VAL B 1 123 ? 17.812 -1.252 4.832 1 93 123 VAL B C 1
ATOM 2228 O O . VAL B 1 123 ? 17.562 -0.659 5.883 1 93 123 VAL B O 1
ATOM 2231 N N . SER B 1 124 ? 18.859 -1.041 4.172 1 90.75 124 SER B N 1
ATOM 2232 C CA . SER B 1 124 ? 19.875 -0.115 4.637 1 90.75 124 SER B CA 1
ATOM 2233 C C . SER B 1 124 ? 19.344 1.309 4.727 1 90.75 124 SER B C 1
ATOM 2235 O O . SER B 1 124 ? 19.531 1.983 5.742 1 90.75 124 SER B O 1
ATOM 2237 N N . PHE B 1 125 ? 18.656 1.722 3.719 1 89 125 PHE B N 1
ATOM 2238 C CA . PHE B 1 125 ? 18.125 3.076 3.725 1 89 125 PHE B CA 1
ATOM 2239 C C . PHE B 1 125 ? 16.984 3.203 4.73 1 89 125 PHE B C 1
ATOM 2241 O O . PHE B 1 125 ? 16.781 4.27 5.316 1 89 125 PHE B O 1
ATOM 2248 N N . SER B 1 126 ? 16.203 2.137 4.898 1 88.12 126 SER B N 1
ATOM 2249 C CA . SER B 1 126 ? 15.141 2.143 5.91 1 88.12 126 SER B CA 1
ATOM 2250 C C . SER B 1 126 ? 15.711 2.457 7.293 1 88.12 126 SER B C 1
ATOM 2252 O O . SER B 1 126 ? 15.133 3.258 8.031 1 88.12 126 SER B O 1
ATOM 2254 N N . ASN B 1 127 ? 16.797 1.942 7.613 1 84.62 127 ASN B N 1
ATOM 2255 C CA . ASN B 1 127 ? 17.453 2.178 8.898 1 84.62 127 ASN B CA 1
ATOM 2256 C C . ASN B 1 127 ? 17.953 3.613 9.016 1 84.62 127 ASN B C 1
ATOM 2258 O O . ASN B 1 127 ? 17.812 4.238 10.07 1 84.62 127 ASN B O 1
ATOM 2262 N N . MET B 1 128 ? 18.438 4.094 7.941 1 82.25 128 MET B N 1
ATOM 2263 C CA . MET B 1 128 ? 18.938 5.469 7.922 1 82.25 128 MET B CA 1
ATOM 2264 C C . MET B 1 128 ? 17.781 6.461 8.047 1 82.25 128 MET B C 1
ATOM 2266 O O . MET B 1 128 ? 17.891 7.473 8.734 1 82.25 128 MET B O 1
ATOM 2270 N N . CYS B 1 129 ? 16.656 6.148 7.363 1 87.31 129 CYS B N 1
ATOM 2271 C CA . CYS B 1 129 ? 15.516 7.059 7.324 1 87.31 129 CYS B CA 1
ATOM 2272 C C . CYS B 1 129 ? 14.742 7.023 8.633 1 87.31 129 CYS B C 1
ATOM 2274 O O . CYS B 1 129 ? 14.062 7.992 8.992 1 87.31 129 CYS B O 1
ATOM 2276 N N . HIS B 1 130 ? 14.797 5.93 9.367 1 82.44 130 HIS B N 1
ATOM 2277 C CA . HIS B 1 130 ? 14.125 5.848 10.656 1 82.44 130 HIS B CA 1
ATOM 2278 C C . HIS B 1 130 ? 14.531 7.004 11.562 1 82.44 130 HIS B C 1
ATOM 2280 O O . HIS B 1 130 ? 13.68 7.617 12.211 1 82.44 130 HIS B O 1
ATOM 2286 N N . HIS B 1 131 ? 15.719 7.43 11.492 1 76.75 131 HIS B N 1
ATOM 2287 C CA . HIS B 1 131 ? 16.203 8.523 12.328 1 76.75 131 HIS B CA 1
ATOM 2288 C C . HIS B 1 131 ? 15.82 9.875 11.734 1 76.75 131 HIS B C 1
ATOM 2290 O O . HIS B 1 131 ? 15.391 10.773 12.469 1 76.75 131 HIS B O 1
ATOM 2296 N N . ALA B 1 132 ? 15.93 9.953 10.445 1 78.19 132 ALA B N 1
ATOM 2297 C CA . ALA B 1 132 ? 15.664 11.211 9.75 1 78.19 132 ALA B CA 1
ATOM 2298 C C . ALA B 1 132 ? 14.188 11.586 9.867 1 78.19 132 ALA B C 1
ATOM 2300 O O . ALA B 1 132 ? 13.852 12.773 9.945 1 78.19 132 ALA B O 1
ATOM 2301 N N . LEU B 1 133 ? 13.297 10.594 9.969 1 81.75 133 LEU B N 1
ATOM 2302 C CA . LEU B 1 133 ? 11.867 10.852 9.992 1 81.75 133 LEU B CA 1
ATOM 2303 C C . LEU B 1 133 ? 11.344 10.922 11.422 1 81.75 133 LEU B C 1
ATOM 2305 O O . LEU B 1 133 ? 10.219 11.359 11.656 1 81.75 133 LEU B O 1
ATOM 2309 N N . GLN B 1 134 ? 12.109 10.375 12.352 1 74.44 134 GLN B N 1
ATOM 2310 C CA . GLN B 1 134 ? 11.688 10.336 13.75 1 74.44 134 GLN B CA 1
ATOM 2311 C C . GLN B 1 134 ? 11.648 11.734 14.352 1 74.44 134 GLN B C 1
ATOM 2313 O O . GLN B 1 134 ? 10.977 11.961 15.359 1 74.44 134 GLN B O 1
ATOM 2318 N N . GLU B 1 135 ? 12.258 12.578 13.617 1 63.56 135 GLU B N 1
ATOM 2319 C CA . GLU B 1 135 ? 12.258 13.93 14.18 1 63.56 135 GLU B CA 1
ATOM 2320 C C . GLU B 1 135 ? 10.859 14.539 14.156 1 63.56 135 GLU B C 1
ATOM 2322 O O . GLU B 1 135 ? 9.984 14.07 13.422 1 63.56 135 GLU B O 1
ATOM 2327 N N . ASP B 1 136 ? 10.461 15.258 15.07 1 65.12 136 ASP B N 1
ATOM 2328 C CA . ASP B 1 136 ? 9.148 15.797 15.414 1 65.12 136 ASP B CA 1
ATOM 2329 C C . ASP B 1 136 ? 8.547 16.562 14.242 1 65.12 136 ASP B C 1
ATOM 2331 O O . ASP B 1 136 ? 7.473 17.172 14.367 1 65.12 136 ASP B O 1
ATOM 2335 N N . TYR B 1 137 ? 9.211 16.359 13.055 1 70.88 137 TYR B N 1
ATOM 2336 C CA . TYR B 1 137 ? 8.688 17.203 11.984 1 70.88 137 TYR B CA 1
ATOM 2337 C C . TYR B 1 137 ? 7.824 16.391 11.023 1 70.88 137 TYR B C 1
ATOM 2339 O O . TYR B 1 137 ? 7.039 16.969 10.258 1 70.88 137 TYR B O 1
ATOM 2347 N N . VAL B 1 138 ? 8.047 15.055 11.102 1 81.25 138 VAL B N 1
ATOM 2348 C CA . VAL B 1 138 ? 7.18 14.25 10.242 1 81.25 138 VAL B CA 1
ATOM 2349 C C . VAL B 1 138 ? 6.113 13.555 11.086 1 81.25 138 VAL B C 1
ATOM 2351 O O . VAL B 1 138 ? 6.418 12.992 12.141 1 81.25 138 VAL B O 1
ATOM 2354 N N . ASP B 1 139 ? 5 13.656 10.648 1 87.06 139 ASP B N 1
ATOM 2355 C CA . ASP B 1 139 ? 3.846 13.078 11.328 1 87.06 139 ASP B CA 1
ATOM 2356 C C . ASP B 1 139 ? 4.082 11.602 11.648 1 87.06 139 ASP B C 1
ATOM 2358 O O . ASP B 1 139 ? 4.605 10.859 10.82 1 87.06 139 ASP B O 1
ATOM 2362 N N . LYS B 1 140 ? 3.695 11.148 12.812 1 88.38 140 LYS B N 1
ATOM 2363 C CA . LYS B 1 140 ? 3.918 9.781 13.289 1 88.38 140 LYS B CA 1
ATOM 2364 C C . LYS B 1 140 ? 3.264 8.766 12.359 1 88.38 140 LYS B C 1
ATOM 2366 O O . LYS B 1 140 ? 3.828 7.699 12.102 1 88.38 140 LYS B O 1
ATOM 2371 N N . THR B 1 141 ? 2.109 9.031 11.961 1 92.44 141 THR B N 1
ATOM 2372 C CA . THR B 1 141 ? 1.401 8.102 11.086 1 92.44 141 THR B CA 1
ATOM 2373 C C . THR B 1 141 ? 2.162 7.898 9.781 1 92.44 141 THR B C 1
ATOM 2375 O O . THR B 1 141 ? 2.232 6.781 9.266 1 92.44 141 THR B O 1
ATOM 2378 N N . ILE B 1 142 ? 2.703 8.953 9.312 1 91.25 142 ILE B N 1
ATOM 2379 C CA . ILE B 1 142 ? 3.486 8.875 8.086 1 91.25 142 ILE B CA 1
ATOM 2380 C C . ILE B 1 142 ? 4.715 7.996 8.312 1 91.25 142 ILE B C 1
ATOM 2382 O O . ILE B 1 142 ? 5.047 7.148 7.48 1 91.25 142 ILE B O 1
ATOM 2386 N N . ARG B 1 143 ? 5.344 8.148 9.391 1 91.44 143 ARG B N 1
ATOM 2387 C CA . ARG B 1 143 ? 6.52 7.348 9.727 1 91.44 143 ARG B CA 1
ATOM 2388 C C . ARG B 1 143 ? 6.164 5.867 9.805 1 91.44 143 ARG B C 1
ATOM 2390 O O . ARG B 1 143 ? 6.898 5.02 9.289 1 91.44 143 ARG B O 1
ATOM 2397 N N . VAL B 1 144 ? 5.078 5.57 10.453 1 93.75 144 VAL B N 1
ATOM 2398 C CA . VAL B 1 144 ? 4.602 4.199 10.586 1 93.75 144 VAL B CA 1
ATOM 2399 C C . VAL B 1 144 ? 4.32 3.613 9.203 1 93.75 144 VAL B C 1
ATOM 2401 O O . VAL B 1 144 ? 4.711 2.482 8.906 1 93.75 144 VAL B O 1
ATOM 2404 N N . MET B 1 145 ? 3.711 4.375 8.359 1 95.19 145 MET B N 1
ATOM 2405 C CA . MET B 1 145 ? 3.367 3.893 7.023 1 95.19 145 MET B CA 1
ATOM 2406 C C . MET B 1 145 ? 4.621 3.631 6.199 1 95.19 145 MET B C 1
ATOM 2408 O O . MET B 1 145 ? 4.676 2.67 5.43 1 95.19 145 MET B O 1
ATOM 2412 N N . VAL B 1 146 ? 5.617 4.551 6.32 1 94.38 146 VAL B N 1
ATOM 2413 C CA . VAL B 1 146 ? 6.883 4.324 5.625 1 94.38 146 VAL B CA 1
ATOM 2414 C C . VAL B 1 146 ? 7.477 2.984 6.059 1 94.38 146 VAL B C 1
ATOM 2416 O O . VAL B 1 146 ? 7.855 2.166 5.215 1 94.38 146 VAL B O 1
ATOM 2419 N N . HIS B 1 147 ? 7.504 2.754 7.297 1 94.06 147 HIS B N 1
ATOM 2420 C CA . HIS B 1 147 ? 8.07 1.523 7.836 1 94.06 147 HIS B CA 1
ATOM 2421 C C . HIS B 1 147 ? 7.309 0.3 7.34 1 94.06 147 HIS B C 1
ATOM 2423 O O . HIS B 1 147 ? 7.914 -0.674 6.887 1 94.06 147 HIS B O 1
ATOM 2429 N N . ARG B 1 148 ? 6.047 0.298 7.383 1 95.88 148 ARG B N 1
ATOM 2430 C CA . ARG B 1 148 ? 5.219 -0.825 6.957 1 95.88 148 ARG B CA 1
ATOM 2431 C C . ARG B 1 148 ? 5.398 -1.108 5.473 1 95.88 148 ARG B C 1
ATOM 2433 O O . ARG B 1 148 ? 5.484 -2.268 5.062 1 95.88 148 ARG B O 1
ATOM 2440 N N . LYS B 1 149 ? 5.398 -0.05 4.75 1 96.81 149 LYS B N 1
ATOM 2441 C CA . LYS B 1 149 ? 5.574 -0.219 3.311 1 96.81 149 LYS B CA 1
ATOM 2442 C C . LYS B 1 149 ? 6.926 -0.853 2.99 1 96.81 149 LYS B C 1
ATOM 2444 O O . LYS B 1 149 ? 7.02 -1.724 2.123 1 96.81 149 LYS B O 1
ATOM 2449 N N . LEU B 1 150 ? 7.957 -0.426 3.68 1 96.12 150 LEU B N 1
ATOM 2450 C CA . LEU B 1 150 ? 9.281 -0.988 3.443 1 96.12 150 LEU B CA 1
ATOM 2451 C C . LEU B 1 150 ? 9.336 -2.449 3.875 1 96.12 150 LEU B C 1
ATOM 2453 O O . LEU B 1 150 ? 9.961 -3.275 3.205 1 96.12 150 LEU B O 1
ATOM 2457 N N . GLU B 1 151 ? 8.672 -2.793 4.934 1 96.06 151 GLU B N 1
ATOM 2458 C CA . GLU B 1 151 ? 8.562 -4.184 5.355 1 96.06 151 GLU B CA 1
ATOM 2459 C C . GLU B 1 151 ? 7.844 -5.027 4.305 1 96.06 151 GLU B C 1
ATOM 2461 O O . GLU B 1 151 ? 8.25 -6.156 4.02 1 96.06 151 GLU B O 1
ATOM 2466 N N . ASP B 1 152 ? 6.82 -4.484 3.777 1 97.25 152 ASP B N 1
ATOM 2467 C CA . ASP B 1 152 ? 6.074 -5.191 2.742 1 97.25 152 ASP B CA 1
ATOM 2468 C C . ASP B 1 152 ? 6.949 -5.457 1.519 1 97.25 152 ASP B C 1
ATOM 2470 O O . ASP B 1 152 ? 6.891 -6.539 0.93 1 97.25 152 ASP B O 1
ATOM 2474 N N . ILE B 1 153 ? 7.691 -4.461 1.16 1 97.31 153 ILE B N 1
ATOM 2475 C CA . ILE B 1 153 ? 8.547 -4.594 -0.012 1 97.31 153 ILE B CA 1
ATOM 2476 C C . ILE B 1 153 ? 9.562 -5.711 0.215 1 97.31 153 ILE B C 1
ATOM 2478 O O . ILE B 1 153 ? 9.797 -6.535 -0.671 1 97.31 153 ILE B O 1
ATOM 2482 N N . VAL B 1 154 ? 10.164 -5.73 1.38 1 96.81 154 VAL B N 1
ATOM 2483 C CA . VAL B 1 154 ? 11.148 -6.758 1.7 1 96.81 154 VAL B CA 1
ATOM 2484 C C . VAL B 1 154 ? 10.484 -8.133 1.676 1 96.81 154 VAL B C 1
ATOM 2486 O O . VAL B 1 154 ? 11 -9.07 1.07 1 96.81 154 VAL B O 1
ATOM 2489 N N . LEU B 1 155 ? 9.312 -8.266 2.244 1 97.25 155 LEU B N 1
ATOM 2490 C CA . LEU B 1 155 ? 8.57 -9.516 2.287 1 97.25 155 LEU B CA 1
ATOM 2491 C C . LEU B 1 155 ? 8.242 -10.008 0.879 1 97.25 155 LEU B C 1
ATOM 2493 O O . LEU B 1 155 ? 8.508 -11.164 0.54 1 97.25 155 LEU B O 1
ATOM 2497 N N . LEU B 1 156 ? 7.73 -9.141 0.086 1 97.94 156 LEU B N 1
ATOM 2498 C CA . LEU B 1 156 ? 7.27 -9.5 -1.251 1 97.94 156 LEU B CA 1
ATOM 2499 C C . LEU B 1 156 ? 8.445 -9.828 -2.164 1 97.94 156 LEU B C 1
ATOM 2501 O O . LEU B 1 156 ? 8.375 -10.766 -2.963 1 97.94 156 LEU B O 1
ATOM 2505 N N . THR B 1 157 ? 9.461 -9.023 -2.062 1 96.75 157 THR B N 1
ATOM 2506 C CA . THR B 1 157 ? 10.625 -9.281 -2.904 1 96.75 157 THR B CA 1
ATOM 2507 C C . THR B 1 157 ? 11.281 -10.609 -2.537 1 96.75 157 THR B C 1
ATOM 2509 O O . THR B 1 157 ? 11.695 -11.367 -3.416 1 96.75 157 THR B O 1
ATOM 2512 N N . ASN B 1 158 ? 11.32 -10.914 -1.251 1 95.62 158 ASN B N 1
ATOM 2513 C CA . ASN B 1 158 ? 11.836 -12.211 -0.821 1 95.62 158 ASN B CA 1
ATOM 2514 C C . ASN B 1 158 ? 10.961 -13.352 -1.313 1 95.62 158 ASN B C 1
ATOM 2516 O O . ASN B 1 158 ? 11.453 -14.43 -1.638 1 95.62 158 ASN B O 1
ATOM 2520 N N . ASP B 1 159 ? 9.727 -13.156 -1.359 1 95.88 159 ASP B N 1
ATOM 2521 C CA . ASP B 1 159 ? 8.812 -14.156 -1.907 1 95.88 159 ASP B CA 1
ATOM 2522 C C . ASP B 1 159 ? 9.102 -14.406 -3.385 1 95.88 159 ASP B C 1
ATOM 2524 O O . ASP B 1 159 ? 9.109 -15.555 -3.832 1 95.88 159 ASP B O 1
ATOM 2528 N N . VAL B 1 160 ? 9.312 -13.367 -4.125 1 94.25 160 VAL B N 1
ATOM 2529 C CA . VAL B 1 160 ? 9.656 -13.492 -5.539 1 94.25 160 VAL B CA 1
ATOM 2530 C C . VAL B 1 160 ? 10.938 -14.297 -5.691 1 94.25 160 VAL B C 1
ATOM 2532 O O . VAL B 1 160 ? 11.016 -15.219 -6.512 1 94.25 160 VAL B O 1
ATOM 2535 N N . ILE B 1 161 ? 11.961 -13.906 -4.91 1 93.19 161 ILE B N 1
ATOM 2536 C CA . ILE B 1 161 ? 13.242 -14.602 -4.977 1 93.19 161 ILE B CA 1
ATOM 2537 C C . ILE B 1 161 ? 13.047 -16.094 -4.707 1 93.19 161 ILE B C 1
ATOM 2539 O O . ILE B 1 161 ? 13.562 -16.938 -5.445 1 93.19 161 ILE B O 1
ATOM 2543 N N . PHE B 1 162 ? 12.266 -16.406 -3.738 1 92.5 162 PHE B N 1
ATOM 2544 C CA . PHE B 1 162 ? 11.992 -17.797 -3.373 1 92.5 162 PHE B CA 1
ATOM 2545 C C . PHE B 1 162 ? 11.273 -18.516 -4.504 1 92.5 162 PHE B C 1
ATOM 2547 O O . PHE B 1 162 ? 11.695 -19.609 -4.91 1 92.5 162 PHE B O 1
ATOM 2554 N N . ARG B 1 163 ? 10.242 -17.969 -5.051 1 90.62 163 ARG B N 1
ATOM 2555 C CA . ARG B 1 163 ? 9.414 -18.594 -6.078 1 90.62 163 ARG B CA 1
ATOM 2556 C C . ARG B 1 163 ? 10.195 -18.766 -7.379 1 90.62 163 ARG B C 1
ATOM 2558 O O . ARG B 1 163 ? 10.094 -19.797 -8.039 1 90.62 163 ARG B O 1
ATOM 2565 N N . VAL B 1 164 ? 10.898 -17.781 -7.719 1 88.56 164 VAL B N 1
ATOM 2566 C CA . VAL B 1 164 ? 11.664 -17.844 -8.961 1 88.56 164 VAL B CA 1
ATOM 2567 C C . VAL B 1 164 ? 12.789 -18.875 -8.828 1 88.56 164 VAL B C 1
ATOM 2569 O O . VAL B 1 164 ? 13.078 -19.609 -9.773 1 88.56 164 VAL B O 1
ATOM 2572 N N . SER B 1 165 ? 13.406 -18.906 -7.621 1 86.69 165 SER B N 1
ATOM 2573 C CA . SER B 1 165 ? 14.477 -19.859 -7.406 1 86.69 165 SER B CA 1
ATOM 2574 C C . SER B 1 165 ? 13.969 -21.297 -7.523 1 86.69 165 SER B C 1
ATOM 2576 O O . SER B 1 165 ? 14.711 -22.188 -7.938 1 86.69 165 SER B O 1
ATOM 2578 N N . ARG B 1 166 ? 12.727 -21.547 -7.215 1 84.31 166 ARG B N 1
ATOM 2579 C CA . ARG B 1 166 ? 12.141 -22.875 -7.254 1 84.31 166 ARG B CA 1
ATOM 2580 C C . ARG B 1 166 ? 11.883 -23.328 -8.688 1 84.31 166 ARG B C 1
ATOM 2582 O O . ARG B 1 166 ? 11.688 -24.516 -8.953 1 84.31 166 ARG B O 1
ATOM 2589 N N . LEU B 1 167 ? 11.781 -22.344 -9.523 1 81.19 167 LEU B N 1
ATOM 2590 C CA . LEU B 1 167 ? 11.57 -22.703 -10.922 1 81.19 167 LEU B CA 1
ATOM 2591 C C . LEU B 1 167 ? 12.805 -23.375 -11.508 1 81.19 167 LEU B C 1
ATOM 2593 O O . LEU B 1 167 ? 12.711 -24.078 -12.516 1 81.19 167 LEU B O 1
ATOM 2597 N N . TYR B 1 168 ? 13.844 -23.172 -10.969 1 71.38 168 TYR B N 1
ATOM 2598 C CA . TYR B 1 168 ? 15.086 -23.672 -11.539 1 71.38 168 TYR B CA 1
ATOM 2599 C C . TYR B 1 168 ? 15.688 -24.766 -10.648 1 71.38 168 TYR B C 1
ATOM 2601 O O . TYR B 1 168 ? 16.781 -25.266 -10.922 1 71.38 168 TYR B O 1
ATOM 2609 N N . LYS B 1 169 ? 15.141 -25 -9.57 1 61.44 169 LYS B N 1
ATOM 2610 C CA . LYS B 1 169 ? 15.703 -26.109 -8.812 1 61.44 169 LYS B CA 1
ATOM 2611 C C . LYS B 1 169 ? 15.508 -27.438 -9.547 1 61.44 169 LYS B C 1
ATOM 2613 O O . LYS B 1 169 ? 14.391 -27.75 -9.977 1 61.44 169 LYS B O 1
ATOM 2618 N N . PRO B 1 170 ? 16.688 -28.141 -10.047 1 51.56 170 PRO B N 1
ATOM 2619 C CA . PRO B 1 170 ? 16.734 -29.453 -10.68 1 51.56 170 PRO B CA 1
ATOM 2620 C C . PRO B 1 170 ? 15.938 -30.5 -9.906 1 51.56 170 PRO B C 1
ATOM 2622 O O . PRO B 1 170 ? 15.766 -30.391 -8.688 1 51.56 170 PRO B O 1
#

Foldseek 3Di:
DDPPPPDPPPPPPPPPPPPLAPPPPPPLPPQVCPVLNVVLLVLLSVLLNLLVVLLVLLLCQLVDPQLPCPDDDLSVLSVVLNVQLNVLSVQLNVLSVVLNNDHLPDPCLVSLVSNVVSLVSNVVSLVSVLVSQPPPSGDPVSNVVNNVSNVVSSVSSVVSSVSSVVSPDD/DPPPPPDPPPPPPPPPPPPLAPPDPPPLPPLVDPPLVVVLLVLLSVLLNLLVVLLVLLLCQLVDPQLPCPDDDLSVLSVVLNVQLNVLSVQLNVLSVVLNSDRLPPPCLVSLVSNVVSLVSNVVSLVSVLVSQPPPSGDPVSNVVNNVSNVVSSVSSVVSSVSSVVSPDD

Secondary structure (DSSP, 8-state):
--------------------SS---------S-SHHHHHHHHHHHHHHHHHHHHHHHHHHGGG-GGG----SHHHHHHHHHHHHHHHHHHHHHHHHHHHHH--TTS-HHHHHHHHHHHHHHHHHHHHHHHHHHHSTTS-HHHHHHHHHHHHHHHHHHHHHHHHHHHHS--/-------------------STTS----------SHHHHHHHHHHHHHHHHHHHHHHHHHHGGG-GGG----SHHHHHHHHHHHHHHHHHHHHHHHHHHHHH--TTS-HHHHHHHHHHHHHHHHHHHHHHHHHHHSTTS-HHHHHHHHHHHHHHHHHHHHHHHHHHHHS--

Solvent-accessible surface area (backbone atoms only — not comparable to full-atom values): 18764 Å² total; per-residue (Å²): 136,82,80,74,73,78,71,80,77,73,76,73,72,77,73,77,59,72,58,40,75,73,65,77,74,58,82,40,50,74,31,90,40,52,70,63,38,27,40,26,50,42,39,45,48,51,36,51,28,51,47,53,49,45,41,52,54,50,66,43,54,88,69,37,61,52,40,50,84,51,66,63,72,62,32,49,41,41,48,50,35,41,51,50,42,45,50,26,50,49,50,38,47,53,46,51,53,50,55,62,57,46,30,74,78,46,80,51,71,61,51,40,56,51,38,52,54,28,49,50,44,39,54,54,39,51,61,57,28,52,60,46,43,62,40,93,60,44,57,65,68,58,50,52,49,53,50,52,44,53,51,50,46,52,53,38,51,51,48,29,38,53,39,52,52,58,71,65,58,129,136,84,80,74,74,77,72,81,75,74,73,74,74,77,73,75,58,72,52,41,75,74,58,78,79,52,80,41,50,73,37,84,47,63,69,63,37,29,41,29,52,42,38,45,46,53,35,50,29,50,48,53,49,45,41,53,53,49,68,44,53,88,70,37,61,52,40,50,84,51,66,61,74,63,34,50,41,41,51,48,35,39,50,51,41,45,51,27,50,49,51,37,47,54,46,49,53,50,53,62,56,46,28,73,80,45,82,53,69,60,53,40,56,52,39,53,55,28,48,50,46,39,54,54,39,51,62,58,29,52,60,46,44,64,41,93,59,45,58,65,68,57,49,52,50,52,52,50,44,52,51,48,46,52,53,38,51,50,49,30,39,54,40,52,52,58,70,65,58,129

Nearest PDB structures (foldseek):
  1x8z-assembly2_C  TM=7.165E-01  e=3.756E-02  Arabidopsis thaliana
  2lqg-assembly1_A  TM=5.120E-01  e=3.412E-02  Mus musculus
  8vdq-assembly1_A  TM=6.977E-01  e=3.278E+00  Mus musculus
  8vdr-assembly1_A  TM=6.847E-01  e=8.169E+00  Mus musculus
  1i4d-assembly1_A  TM=3.388E-01  e=7.390E-01  Homo sapiens

Radius of gyration: 22.05 Å; Cα contacts (8 Å, |Δi|>4): 337; chains: 2; bounding box: 46×78×61 Å

pLDDT: mean 75.94, std 23.03, range [26.98, 97.94]

Sequence (340 aa):
MANENPLPFVLFIFITSLLCVTSQTNESPPWPIGELGRVAQDAISITICEVNHAKAFIDSIPNLKSLGYVEGVNGNQVLQCVGGLSDAMNNVLNELNKLQQLGVGSPIYGGTRVLESMVNGVVSFSNMCHHALQEDYVDKTIRVMVHRKLEDIVLLTNDVIFRVSRLYKPMANENPLPFVLFIFITSLLCVTSQTNESPPWPIGELGRVAQDAISITICEVNHAKAFIDSIPNLKSLGYVEGVNGNQVLQCVGGLSDAMNNVLNELNKLQQLGVGSPIYGGTRVLESMVNGVVSFSNMCHHALQEDYVDKTIRVMVHRKLEDIVLLTNDVIFRVSRLYKP